Protein AF-A0A1C5Y574-F1 (afdb_monomer_lite)

Radius of gyration: 29.77 Å; chains: 1; bounding box: 71×35×78 Å

Structure (mmCIF, N/CA/C/O backbone):
data_AF-A0A1C5Y574-F1
#
_entry.id   AF-A0A1C5Y574-F1
#
loop_
_atom_site.group_PDB
_atom_site.id
_atom_site.type_symbol
_atom_site.label_atom_id
_atom_site.label_alt_id
_atom_site.label_comp_id
_atom_site.label_asym_id
_atom_site.label_entity_id
_atom_site.label_seq_id
_atom_site.pdbx_PDB_ins_code
_atom_site.Cartn_x
_atom_site.Cartn_y
_atom_site.Cartn_z
_atom_site.occupancy
_atom_site.B_iso_or_equiv
_atom_site.auth_seq_id
_atom_site.auth_comp_id
_atom_site.auth_asym_id
_atom_site.auth_atom_id
_atom_site.pdbx_PDB_model_num
ATOM 1 N N . MET A 1 1 ? -34.969 -5.481 32.199 1.00 50.22 1 MET A N 1
ATOM 2 C CA . MET A 1 1 ? -34.165 -4.364 32.744 1.00 50.22 1 MET A CA 1
ATOM 3 C C . MET A 1 1 ? -33.518 -3.625 31.575 1.00 50.22 1 MET A C 1
ATOM 5 O O . MET A 1 1 ? -32.845 -4.271 30.778 1.00 50.22 1 MET A O 1
ATOM 9 N N . GLN A 1 2 ? -33.792 -2.330 31.380 1.00 58.19 2 GLN A N 1
ATOM 10 C CA . GLN A 1 2 ? -33.187 -1.570 30.275 1.00 58.19 2 GLN A CA 1
ATOM 11 C C . GLN A 1 2 ? -31.673 -1.462 30.504 1.00 58.19 2 GLN A C 1
ATOM 13 O O . GLN A 1 2 ? -31.236 -0.971 31.541 1.00 58.19 2 GLN A O 1
ATOM 18 N N . ARG A 1 3 ? -30.873 -1.936 29.545 1.00 74.88 3 ARG A N 1
ATOM 19 C CA . ARG A 1 3 ? -29.404 -1.919 29.606 1.00 74.88 3 ARG A CA 1
ATOM 20 C C . ARG A 1 3 ? -28.890 -0.508 29.295 1.00 74.88 3 ARG A C 1
ATOM 22 O O . ARG A 1 3 ? -28.418 -0.260 28.193 1.00 74.88 3 ARG A O 1
ATOM 29 N N . LYS A 1 4 ? -29.067 0.437 30.216 1.00 80.50 4 LYS A N 1
ATOM 30 C CA . LYS A 1 4 ? -28.615 1.832 30.073 1.00 80.50 4 LYS A CA 1
ATOM 31 C C . LYS A 1 4 ? -27.291 2.041 30.802 1.00 80.50 4 LYS A C 1
ATOM 33 O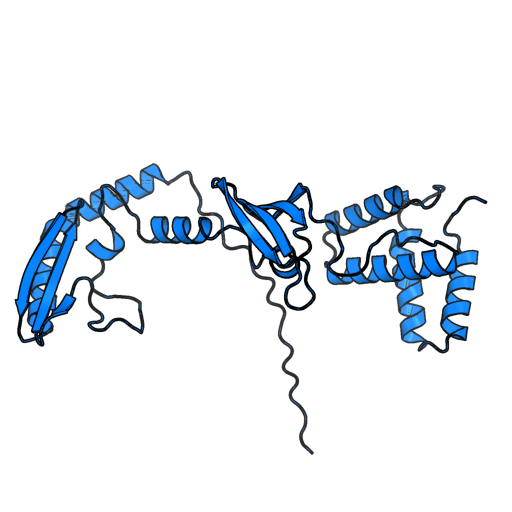 O . LYS A 1 4 ? -27.067 1.437 31.847 1.00 80.50 4 LYS A O 1
ATOM 38 N N . ILE A 1 5 ? -26.442 2.911 30.260 1.00 85.00 5 ILE A N 1
ATOM 39 C CA . ILE A 1 5 ? -25.285 3.426 30.995 1.00 85.00 5 ILE A CA 1
ATOM 40 C C . ILE A 1 5 ? -25.752 4.567 31.898 1.00 85.00 5 ILE A C 1
ATOM 42 O O . ILE A 1 5 ? -26.343 5.534 31.429 1.00 85.00 5 ILE A O 1
ATOM 46 N N . THR A 1 6 ? -25.532 4.433 33.201 1.00 86.81 6 THR A N 1
ATOM 47 C CA . THR A 1 6 ? -25.937 5.424 34.212 1.00 86.81 6 THR A CA 1
ATOM 48 C C . THR A 1 6 ? -24.744 5.830 35.063 1.00 86.81 6 THR A C 1
ATOM 50 O O . THR A 1 6 ? -23.796 5.056 35.209 1.00 86.81 6 THR A O 1
ATOM 53 N N . GLU A 1 7 ? -24.787 7.013 35.678 1.00 87.25 7 GLU A N 1
ATOM 54 C CA . GLU A 1 7 ? -23.731 7.431 36.611 1.00 87.25 7 GLU A CA 1
ATOM 55 C C . GLU A 1 7 ? -23.521 6.417 37.740 1.00 87.25 7 GLU A C 1
ATOM 57 O O . GLU A 1 7 ? -22.380 6.108 38.077 1.00 87.25 7 GLU A O 1
ATOM 62 N N . THR A 1 8 ? -24.606 5.842 38.266 1.00 90.00 8 THR A N 1
ATOM 63 C CA . THR A 1 8 ? -24.558 4.795 39.293 1.00 90.00 8 THR A CA 1
ATOM 64 C C . THR A 1 8 ? -23.766 3.583 38.811 1.00 90.00 8 THR A C 1
ATOM 66 O O . THR A 1 8 ? -22.792 3.201 39.453 1.00 90.00 8 THR A O 1
ATOM 69 N N . SER A 1 9 ? -24.087 3.056 37.625 1.00 90.44 9 SER A N 1
ATOM 70 C CA . SER A 1 9 ? -23.383 1.893 37.065 1.00 90.44 9 SER A CA 1
ATOM 71 C C . SER A 1 9 ? -21.894 2.156 36.791 1.00 90.44 9 SER A C 1
ATOM 73 O O . SER A 1 9 ? -21.077 1.241 36.832 1.00 90.44 9 SER A O 1
ATOM 75 N N . ILE A 1 10 ? -21.510 3.410 36.520 1.00 92.06 10 ILE A N 1
ATOM 76 C CA . ILE A 1 10 ? -20.106 3.794 36.313 1.00 92.06 10 ILE A CA 1
ATOM 77 C C . ILE A 1 10 ? -19.360 3.845 37.647 1.00 92.06 10 ILE A C 1
ATOM 79 O O . ILE A 1 10 ? -18.207 3.422 37.700 1.00 92.06 10 ILE A O 1
ATOM 83 N N . ARG A 1 11 ? -20.000 4.334 38.717 1.00 94.00 11 ARG A N 1
ATOM 84 C CA . ARG A 1 11 ? -19.426 4.322 40.074 1.00 94.00 11 ARG A CA 1
ATOM 85 C C . ARG A 1 11 ? -19.230 2.891 40.576 1.00 94.00 11 ARG A C 1
ATOM 87 O O . ARG A 1 11 ? -18.182 2.585 41.133 1.00 94.00 11 ARG A O 1
ATOM 94 N N . GLU A 1 12 ? -20.191 2.008 40.320 1.00 95.06 12 GLU A N 1
ATOM 95 C CA . GLU A 1 12 ? -20.077 0.578 40.636 1.00 95.06 12 GLU A CA 1
ATOM 96 C C . GLU A 1 12 ? -18.947 -0.084 39.842 1.00 95.06 12 GLU A C 1
ATOM 98 O O . GLU A 1 12 ? -18.110 -0.775 40.417 1.00 95.06 12 GLU A O 1
ATOM 103 N N . PHE A 1 13 ? -18.853 0.201 38.540 1.00 95.38 13 PHE A N 1
ATOM 104 C CA . PHE A 1 13 ? -17.747 -0.279 37.716 1.00 95.38 13 PHE A CA 1
ATOM 105 C C . PHE A 1 13 ? -16.388 0.251 38.193 1.00 95.38 13 PHE A C 1
ATOM 107 O O . PHE A 1 13 ? -15.396 -0.471 38.160 1.00 95.38 13 PHE A O 1
ATOM 114 N N . GLN A 1 14 ? -16.312 1.506 38.645 1.00 96.19 14 GLN A N 1
ATOM 115 C CA . GLN A 1 14 ? -15.086 2.050 39.226 1.00 96.19 14 GLN A CA 1
ATOM 116 C C . GLN A 1 14 ? -14.658 1.249 40.458 1.00 96.19 14 GLN A C 1
ATOM 118 O O . GLN A 1 14 ? -13.495 0.857 40.542 1.00 96.19 14 GLN A O 1
ATOM 123 N N . LYS A 1 15 ? -15.602 0.975 41.364 1.00 96.38 15 LYS A N 1
ATOM 124 C CA . LYS A 1 15 ? -15.360 0.187 42.573 1.00 96.38 15 LYS A CA 1
ATOM 125 C C . LYS A 1 15 ? -14.879 -1.230 42.238 1.00 96.38 15 LYS A C 1
ATOM 127 O O . LYS A 1 15 ? -13.878 -1.663 42.794 1.00 96.38 15 LYS A O 1
ATOM 132 N N . ASP A 1 16 ? -15.496 -1.898 41.261 1.00 96.50 16 ASP A N 1
ATOM 133 C CA . ASP A 1 16 ? -15.052 -3.214 40.763 1.00 96.50 16 ASP A CA 1
ATOM 134 C C . ASP A 1 16 ? -13.594 -3.192 40.265 1.00 96.50 16 ASP A C 1
ATOM 136 O O . ASP A 1 16 ? -12.793 -4.073 40.583 1.00 96.50 16 ASP A O 1
ATOM 140 N N . LEU A 1 17 ? -13.199 -2.154 39.518 1.00 95.38 17 LEU A N 1
ATOM 141 C CA . LEU A 1 17 ? -11.813 -2.016 39.062 1.00 95.38 17 LEU A CA 1
ATOM 142 C C . LEU A 1 17 ? -10.825 -1.799 40.220 1.00 95.38 17 LEU A C 1
ATOM 144 O O . LEU A 1 17 ? -9.685 -2.263 40.139 1.00 95.38 17 LEU A O 1
ATOM 148 N N . GLU A 1 18 ? -11.234 -1.070 41.257 1.00 95.62 18 GLU A N 1
ATOM 149 C CA . GLU A 1 18 ? -10.430 -0.819 42.459 1.00 95.62 18 GLU A CA 1
ATOM 150 C C . GLU A 1 18 ? -10.276 -2.096 43.300 1.00 95.62 18 GLU A C 1
ATOM 152 O O . GLU A 1 18 ? -9.160 -2.430 43.699 1.00 95.62 18 GLU A O 1
ATOM 157 N N . GLU A 1 19 ? -11.354 -2.865 43.480 1.00 96.12 19 GLU A N 1
ATOM 158 C CA . GLU A 1 19 ? -11.367 -4.151 44.195 1.00 96.12 19 GLU A CA 1
ATOM 159 C C . GLU A 1 19 ? -10.505 -5.223 43.508 1.00 96.12 19 GLU A C 1
ATOM 161 O O . GLU A 1 19 ? -9.893 -6.056 44.173 1.00 96.12 19 GLU A O 1
ATOM 166 N N . GLN A 1 20 ? -10.354 -5.155 42.181 1.00 94.44 20 GLN A N 1
ATOM 167 C CA . GLN A 1 20 ? -9.412 -5.991 41.421 1.00 94.44 20 GLN A CA 1
ATOM 168 C C . GLN A 1 20 ? -7.929 -5.623 41.646 1.00 94.44 20 GLN A C 1
ATOM 170 O O . GLN A 1 20 ? -7.046 -6.226 41.029 1.00 94.44 20 GLN A O 1
ATOM 175 N N . GLY A 1 21 ? -7.624 -4.619 42.477 1.00 93.12 21 GLY A N 1
ATOM 176 C CA . GLY A 1 21 ? -6.255 -4.194 42.787 1.00 93.12 21 GLY A CA 1
ATOM 177 C C . GLY A 1 21 ? -5.554 -3.467 41.633 1.00 93.12 21 GLY A C 1
ATOM 178 O O . GLY A 1 21 ? -4.322 -3.449 41.547 1.00 93.12 21 GLY A O 1
ATOM 179 N N . LEU A 1 22 ? -6.313 -2.885 40.698 1.00 93.56 22 LEU A N 1
ATOM 180 C CA . LEU A 1 22 ? -5.744 -2.160 39.564 1.00 93.56 22 LEU A CA 1
ATOM 181 C C . LEU A 1 22 ? -5.170 -0.804 40.001 1.00 93.56 22 LEU A C 1
ATOM 183 O O . LEU A 1 22 ? -5.725 -0.101 40.838 1.00 93.56 22 LEU A O 1
ATOM 187 N N . LYS A 1 23 ? -4.059 -0.386 39.377 1.00 95.06 23 LYS A N 1
ATOM 188 C CA . LYS A 1 23 ? -3.398 0.893 39.702 1.00 95.06 23 LYS A CA 1
ATOM 189 C C . LYS A 1 23 ? -4.375 2.078 39.560 1.00 95.06 23 LYS A C 1
ATOM 191 O O . LYS A 1 23 ? -5.012 2.170 38.507 1.00 95.06 23 LYS A O 1
ATOM 196 N N . PRO A 1 24 ? -4.392 3.064 40.481 1.00 95.19 24 PRO A N 1
ATOM 197 C CA . PRO A 1 24 ? -5.341 4.186 40.441 1.00 95.19 24 PRO A CA 1
ATOM 198 C C . PRO A 1 24 ? -5.383 4.921 39.095 1.00 95.19 24 PRO A C 1
ATOM 200 O O . PRO A 1 24 ? -6.441 5.097 38.499 1.00 95.19 24 PRO A O 1
ATOM 203 N N . ARG A 1 25 ? -4.213 5.232 38.517 1.00 94.38 25 ARG A N 1
ATOM 204 C CA . ARG A 1 25 ? -4.114 5.869 37.189 1.00 94.38 25 ARG A CA 1
ATOM 205 C C . ARG A 1 25 ? -4.815 5.066 36.084 1.00 94.38 25 ARG A C 1
ATOM 207 O O . ARG A 1 25 ? -5.359 5.641 35.139 1.00 94.38 25 ARG A O 1
ATOM 214 N N . TYR A 1 26 ? -4.778 3.739 36.171 1.00 92.69 26 TYR A N 1
ATOM 215 C CA . TYR A 1 26 ? -5.419 2.848 35.209 1.00 92.69 26 TYR A CA 1
ATOM 216 C C . TYR A 1 26 ? -6.943 2.847 35.371 1.00 92.69 26 TYR A C 1
ATOM 218 O O . TYR A 1 26 ? -7.644 2.911 34.359 1.00 92.69 26 TYR A O 1
ATOM 226 N N . VAL A 1 27 ? -7.441 2.861 36.612 1.00 95.06 27 VAL A N 1
ATOM 227 C CA . VAL A 1 27 ? -8.868 3.030 36.930 1.00 95.06 27 VAL A CA 1
ATOM 228 C C . VAL A 1 27 ? -9.371 4.366 36.382 1.00 95.06 27 VAL A C 1
ATOM 230 O O . VAL A 1 27 ? -10.267 4.379 35.538 1.00 95.06 27 VAL A O 1
ATOM 233 N N . THR A 1 28 ? -8.711 5.481 36.723 1.00 94.94 28 THR A N 1
ATOM 234 C CA . THR A 1 28 ? -9.067 6.825 36.231 1.00 94.94 28 THR A CA 1
ATOM 235 C C . THR A 1 28 ? -9.122 6.882 34.704 1.00 94.94 28 THR A C 1
ATOM 237 O O . THR A 1 28 ? -10.016 7.498 34.129 1.00 94.94 28 THR A O 1
ATOM 240 N N . THR A 1 29 ? -8.195 6.199 34.023 1.00 95.00 29 THR A N 1
ATOM 241 C CA . THR A 1 29 ? -8.187 6.116 32.554 1.00 95.00 29 THR A CA 1
ATOM 242 C C . THR A 1 29 ? -9.440 5.421 32.014 1.00 95.00 29 THR A C 1
ATOM 244 O O . THR A 1 29 ? -10.005 5.882 31.027 1.00 95.00 29 THR A O 1
ATOM 247 N N . HIS A 1 30 ? -9.904 4.336 32.643 1.00 93.81 30 HIS A N 1
ATOM 248 C CA . HIS A 1 30 ? -11.123 3.637 32.215 1.00 93.81 30 HIS A CA 1
ATOM 249 C C . HIS A 1 30 ? -12.363 4.503 32.420 1.00 93.81 30 HIS A C 1
ATOM 251 O O . HIS A 1 30 ? -13.175 4.623 31.506 1.00 93.81 30 HIS A O 1
ATOM 257 N N . ILE A 1 31 ? -12.473 5.168 33.568 1.00 95.12 31 ILE A N 1
ATOM 258 C CA . ILE A 1 31 ? -13.610 6.049 33.849 1.00 95.12 31 ILE A CA 1
ATOM 259 C C . ILE A 1 31 ? -13.628 7.244 32.889 1.00 95.12 31 ILE A C 1
ATOM 261 O O . ILE A 1 31 ? -14.665 7.559 32.310 1.00 95.12 31 ILE A O 1
ATOM 265 N N . ASN A 1 32 ? -12.472 7.856 32.617 1.00 93.94 32 ASN A N 1
ATOM 266 C CA . ASN A 1 32 ? -12.373 8.934 31.632 1.00 93.94 32 ASN A CA 1
ATOM 267 C C . ASN A 1 32 ? -12.680 8.468 30.204 1.00 93.94 32 ASN A C 1
ATOM 269 O O . ASN A 1 32 ? -13.334 9.193 29.462 1.00 93.94 32 ASN A O 1
ATOM 273 N N . ASN A 1 33 ? -12.262 7.262 29.816 1.00 94.00 33 ASN A N 1
ATOM 274 C CA . ASN A 1 33 ? -12.602 6.714 28.505 1.00 94.00 33 ASN A CA 1
ATOM 275 C C . ASN A 1 33 ? -14.117 6.509 28.347 1.00 94.00 33 ASN A C 1
ATOM 277 O O . ASN A 1 33 ? -14.639 6.775 27.268 1.00 94.00 33 ASN A O 1
ATOM 281 N N . LEU A 1 34 ? -14.837 6.083 29.396 1.00 93.00 34 LEU A N 1
ATOM 282 C CA . LEU A 1 34 ? -16.297 5.922 29.335 1.00 93.00 34 LEU A CA 1
ATOM 283 C C . LEU A 1 34 ? -17.037 7.245 29.104 1.00 93.00 34 LEU A C 1
ATOM 285 O O . LEU A 1 34 ? -18.089 7.226 28.470 1.00 93.00 34 LEU A O 1
ATOM 289 N N . LYS A 1 35 ? -16.466 8.389 29.512 1.00 90.31 35 LYS A N 1
ATOM 290 C CA . LYS A 1 35 ? -17.065 9.713 29.257 1.00 90.31 35 LYS A CA 1
ATOM 291 C C . LYS A 1 35 ? -17.307 9.976 27.775 1.00 90.31 35 LYS A C 1
ATOM 293 O O . LYS A 1 35 ? -18.304 10.590 27.424 1.00 90.31 35 LYS A O 1
ATOM 298 N N . SER A 1 36 ? -16.444 9.453 26.902 1.00 90.25 36 SER A N 1
ATOM 299 C CA . SER A 1 36 ? -16.624 9.590 25.451 1.00 90.25 36 SER A CA 1
ATOM 300 C C . SER A 1 36 ? -17.897 8.916 24.924 1.00 90.25 36 SER A C 1
ATOM 302 O O . SER A 1 36 ? -18.402 9.334 23.887 1.00 90.25 36 SER A O 1
ATOM 304 N N . LEU A 1 37 ? -18.420 7.901 25.624 1.00 90.00 37 LEU A N 1
ATOM 305 C CA . LEU A 1 37 ? -19.702 7.266 25.315 1.00 90.00 37 LEU A CA 1
ATOM 306 C C . LEU A 1 37 ? -20.863 7.940 26.058 1.00 90.00 37 LEU A C 1
ATOM 308 O O . LEU A 1 37 ? -21.923 8.121 25.477 1.00 90.00 37 LEU A O 1
ATOM 312 N N . THR A 1 38 ? -20.690 8.321 27.325 1.00 87.75 38 THR A N 1
ATOM 313 C CA . THR A 1 38 ? -21.798 8.878 28.126 1.00 87.75 38 THR A CA 1
ATOM 314 C C . THR A 1 38 ? -22.147 10.316 27.779 1.00 87.75 38 THR A C 1
ATOM 316 O O . THR A 1 38 ? -23.290 10.720 27.946 1.00 87.75 38 THR A O 1
ATOM 319 N N . GLN A 1 39 ? -21.174 11.092 27.303 1.00 88.94 39 GLN A N 1
ATOM 320 C CA . GLN A 1 39 ? -21.378 12.465 26.835 1.00 88.94 39 GLN A CA 1
ATOM 321 C C . GLN A 1 39 ? -21.812 12.519 25.366 1.00 88.94 39 GLN A C 1
ATOM 323 O O . GLN A 1 39 ? -22.040 13.600 24.831 1.00 88.94 39 GLN A O 1
ATOM 328 N N . TRP A 1 40 ? -21.889 11.369 24.692 1.00 89.31 40 TRP A N 1
ATOM 329 C CA . TRP A 1 40 ? -22.355 11.299 23.319 1.00 89.31 40 TRP A CA 1
ATOM 330 C C . TRP A 1 40 ? -23.881 11.383 23.279 1.00 89.31 40 TRP A C 1
ATOM 332 O O . TRP A 1 40 ? -24.578 10.550 23.855 1.00 89.31 40 TRP A O 1
ATOM 342 N N . GLU A 1 41 ? -24.398 12.383 22.573 1.00 81.25 41 GLU A N 1
ATOM 343 C CA . GLU A 1 41 ? -25.829 12.693 22.532 1.00 81.25 41 GLU A CA 1
ATOM 344 C C . GLU A 1 41 ? -26.672 11.542 21.967 1.00 81.25 41 GLU A C 1
ATOM 346 O O . GLU A 1 41 ? -27.774 11.292 22.449 1.00 81.25 41 GLU A O 1
ATOM 351 N N . GLY A 1 42 ? -26.114 10.749 21.046 1.00 79.06 42 GLY A N 1
ATOM 352 C CA . GLY A 1 42 ? -26.777 9.558 20.508 1.00 79.06 42 GLY A CA 1
ATOM 353 C C . GLY A 1 42 ? -27.025 8.443 21.534 1.00 79.06 42 GLY A C 1
ATOM 354 O O . GLY A 1 42 ? -27.914 7.620 21.327 1.00 79.06 42 GLY A O 1
ATOM 355 N N . ALA A 1 43 ? -26.300 8.416 22.660 1.00 79.12 43 ALA A N 1
ATOM 356 C CA . ALA A 1 43 ? -26.547 7.461 23.745 1.00 79.12 43 ALA A CA 1
ATOM 357 C C . ALA A 1 43 ? -27.638 7.927 24.720 1.00 79.12 43 ALA A C 1
ATOM 359 O O . ALA A 1 43 ? -28.071 7.138 25.565 1.00 79.12 43 ALA A O 1
ATOM 360 N N . LYS A 1 44 ? -28.081 9.188 24.634 1.00 78.62 44 LYS A N 1
ATOM 361 C CA . LYS A 1 44 ? -29.035 9.760 25.581 1.00 78.62 44 LYS A CA 1
ATOM 362 C C . LYS A 1 44 ? -30.379 9.038 25.473 1.00 78.62 44 LYS A C 1
ATOM 364 O O . LYS A 1 44 ? -30.942 8.893 24.394 1.00 78.62 44 LYS A O 1
ATOM 369 N N . ASP A 1 45 ? -30.847 8.524 26.608 1.00 74.62 45 ASP A N 1
ATOM 370 C CA . ASP A 1 45 ? -32.110 7.794 26.779 1.00 74.62 45 ASP A CA 1
ATOM 371 C C . ASP A 1 45 ? -32.285 6.498 25.967 1.00 74.62 45 ASP A C 1
ATOM 373 O O . ASP A 1 45 ? -33.287 5.794 26.144 1.00 74.62 45 ASP A O 1
ATOM 377 N N . GLN A 1 46 ? -31.284 6.098 25.179 1.00 78.69 46 GLN A N 1
ATOM 378 C CA . GLN A 1 46 ? -31.316 4.870 24.392 1.00 78.69 46 GLN A CA 1
ATOM 379 C C . GLN A 1 46 ? -30.781 3.657 25.173 1.00 78.69 46 GLN A C 1
ATOM 381 O O . GLN A 1 46 ? -29.844 3.772 25.968 1.00 78.69 46 GLN A O 1
ATOM 386 N N . PRO A 1 47 ? -31.346 2.454 24.963 1.00 84.75 47 PRO A N 1
ATOM 387 C CA . PRO A 1 47 ? -30.744 1.231 25.472 1.00 84.75 47 PRO A CA 1
ATOM 388 C C . PRO A 1 47 ? -29.421 0.956 24.748 1.00 84.75 47 PRO A C 1
ATOM 390 O O . PRO A 1 47 ? -29.332 1.062 23.523 1.00 84.75 47 PRO A O 1
ATOM 393 N N . LEU A 1 48 ? -28.398 0.528 25.489 1.00 86.88 48 LEU A N 1
ATOM 394 C CA . LEU A 1 48 ? -27.162 0.056 24.882 1.00 86.88 48 LEU A CA 1
ATOM 395 C C . LEU A 1 48 ? -27.458 -1.174 24.021 1.00 86.88 48 LEU A C 1
ATOM 397 O O . LEU A 1 48 ? -28.004 -2.174 24.489 1.00 86.88 48 LEU A O 1
ATOM 401 N N . THR A 1 49 ? -27.042 -1.104 22.760 1.00 87.44 49 THR A N 1
ATOM 402 C CA . THR A 1 49 ? -27.033 -2.216 21.805 1.00 87.44 49 THR A CA 1
ATOM 403 C C . THR A 1 49 ? -25.709 -2.201 21.051 1.00 87.44 49 THR A C 1
ATOM 405 O O . THR A 1 49 ? -25.086 -1.146 20.917 1.00 87.44 49 THR A O 1
ATOM 408 N N . CYS A 1 50 ? -25.270 -3.340 20.506 1.00 84.62 50 CYS A N 1
ATOM 409 C CA . CYS A 1 50 ? -24.052 -3.338 19.691 1.00 84.62 50 CYS A CA 1
ATOM 410 C C . CYS A 1 50 ? -24.193 -2.461 18.431 1.00 84.62 50 CYS A C 1
ATOM 412 O O . CYS A 1 50 ? -23.204 -1.890 17.987 1.00 84.62 50 CYS A O 1
ATOM 414 N N . LYS A 1 51 ? -25.414 -2.283 17.900 1.00 84.88 51 LYS A N 1
ATOM 415 C CA . LYS A 1 51 ? -25.692 -1.365 16.784 1.00 84.88 51 LYS A CA 1
ATOM 416 C C . LYS A 1 51 ? -25.451 0.097 17.176 1.00 84.88 51 LYS A C 1
ATOM 418 O O . LYS A 1 51 ? -24.750 0.802 16.459 1.00 84.88 51 LYS A O 1
ATOM 423 N N . LEU A 1 52 ? -25.979 0.526 18.324 1.00 87.50 52 LEU A N 1
ATOM 424 C CA . LEU A 1 52 ? -25.778 1.881 18.853 1.00 87.50 52 LEU A CA 1
ATOM 425 C C . LEU A 1 52 ? -24.294 2.158 19.141 1.00 87.50 52 LEU A C 1
ATOM 427 O O . LEU A 1 52 ? -23.750 3.201 18.792 1.00 87.50 52 LEU A O 1
ATOM 431 N N . LEU A 1 53 ? -23.620 1.180 19.742 1.00 90.00 53 LEU A N 1
ATOM 432 C CA . LEU A 1 53 ? -22.195 1.245 20.042 1.00 90.00 53 LEU A CA 1
ATOM 433 C C . LEU A 1 53 ? -21.324 1.310 18.776 1.00 90.00 53 LEU A C 1
ATOM 435 O O . LEU A 1 53 ? -20.294 1.984 18.774 1.00 90.00 53 LEU A O 1
ATOM 439 N N . GLU A 1 54 ? -21.731 0.652 17.689 1.00 87.31 54 GLU A N 1
ATOM 440 C CA . GLU A 1 54 ? -21.051 0.756 16.395 1.00 87.31 54 GLU A CA 1
ATOM 441 C C . GLU A 1 54 ? -21.264 2.130 15.741 1.00 87.31 54 GLU A C 1
ATOM 443 O O . GLU A 1 54 ? -20.310 2.681 15.198 1.00 87.31 54 GLU A O 1
ATOM 448 N N . GLN A 1 55 ? -22.455 2.731 15.859 1.00 87.94 55 GLN A N 1
ATOM 449 C CA . GLN A 1 55 ? -22.700 4.111 15.407 1.00 87.94 55 GLN A CA 1
ATOM 450 C C . GLN A 1 55 ? -21.793 5.107 16.135 1.00 87.94 55 GLN A C 1
ATOM 452 O O . GLN A 1 55 ? -21.100 5.894 15.494 1.00 87.94 55 GLN A O 1
ATOM 457 N N . TRP A 1 56 ? -21.709 4.998 17.463 1.00 92.69 56 TRP A N 1
ATOM 458 C CA . TRP A 1 56 ? -20.773 5.789 18.259 1.00 92.69 56 TRP A CA 1
ATOM 459 C C . TRP A 1 56 ? -19.321 5.607 17.791 1.00 92.69 56 TRP A C 1
ATOM 461 O O . TRP A 1 56 ? -18.591 6.582 17.618 1.00 92.69 56 TRP A O 1
ATOM 471 N N . ARG A 1 57 ? -18.890 4.365 17.522 1.00 90.38 57 ARG A N 1
ATOM 472 C CA . ARG A 1 57 ? -17.542 4.077 17.003 1.00 90.38 57 ARG A CA 1
ATOM 473 C C . ARG A 1 57 ? -17.283 4.769 15.662 1.00 90.38 57 ARG A C 1
ATOM 475 O O . ARG A 1 57 ? -16.195 5.311 15.483 1.00 90.38 57 ARG A O 1
ATOM 482 N N . MET A 1 58 ? -18.248 4.732 14.742 1.00 83.69 58 MET A N 1
ATOM 483 C CA . MET A 1 58 ? -18.147 5.379 13.430 1.00 83.69 58 MET A CA 1
ATOM 484 C C . MET A 1 58 ? -18.032 6.901 13.557 1.00 83.69 58 MET A C 1
ATOM 486 O O . MET A 1 58 ? -17.197 7.504 12.890 1.00 83.69 58 MET A O 1
ATOM 490 N N . GLU A 1 59 ? -18.779 7.519 14.470 1.00 89.75 59 GLU A N 1
ATOM 491 C CA . GLU A 1 59 ? -18.701 8.966 14.689 1.00 89.75 59 GLU A CA 1
ATOM 492 C C . GLU A 1 59 ? -17.341 9.399 15.268 1.00 89.75 59 GLU A C 1
ATOM 494 O O . GLU A 1 59 ? -16.800 10.446 14.911 1.00 89.75 59 GLU A O 1
ATOM 499 N N . LEU A 1 60 ? -16.716 8.571 16.114 1.00 89.62 60 LEU A N 1
ATOM 500 C CA . LEU A 1 60 ? -15.341 8.824 16.562 1.00 89.62 60 LEU A CA 1
ATOM 501 C C . LEU A 1 60 ? -14.331 8.787 15.398 1.00 89.62 60 LEU A C 1
ATOM 503 O O . LEU A 1 60 ? -13.345 9.527 15.426 1.00 89.62 60 LEU A O 1
ATOM 507 N N . GLU A 1 61 ? -14.551 7.928 14.394 1.00 84.31 61 GLU A N 1
ATOM 508 C CA . GLU A 1 61 ? -13.730 7.874 13.174 1.00 84.31 61 GLU A CA 1
ATOM 509 C C . GLU A 1 61 ? -13.940 9.126 12.309 1.00 84.31 61 GLU A C 1
ATOM 511 O O . GLU A 1 61 ? -12.963 9.694 11.819 1.00 84.31 61 GLU A O 1
ATOM 516 N N . GLU A 1 62 ? -15.182 9.599 12.183 1.00 85.31 62 GLU A N 1
ATOM 517 C CA . GLU A 1 62 ? -15.541 10.822 11.451 1.00 85.31 62 GLU A CA 1
ATOM 518 C C . GLU A 1 62 ? -14.947 12.085 12.091 1.00 85.31 62 GLU A C 1
ATOM 520 O O . GLU A 1 62 ? -14.409 12.949 11.398 1.00 85.31 62 GLU A O 1
ATOM 525 N N . ARG A 1 63 ? -14.904 12.135 13.429 1.00 88.50 63 ARG A N 1
ATOM 526 C CA . ARG A 1 63 ? -14.192 13.165 14.210 1.00 88.50 63 ARG A CA 1
ATOM 527 C C . ARG A 1 63 ? -12.659 13.058 14.120 1.00 88.50 63 ARG A C 1
ATOM 529 O O . ARG A 1 63 ? -11.950 13.786 14.812 1.00 88.50 63 ARG A O 1
ATOM 536 N N . GLN A 1 64 ? -12.134 12.150 13.295 1.00 87.19 64 GLN A N 1
ATOM 537 C CA . GLN A 1 64 ? -10.707 11.944 13.024 1.00 87.19 64 GLN A CA 1
ATOM 538 C C . GLN A 1 64 ? -9.866 11.573 14.256 1.00 87.19 64 GLN A C 1
ATOM 540 O O . GLN A 1 64 ? -8.658 11.833 14.305 1.00 87.19 64 GLN A O 1
ATOM 545 N N . LEU A 1 65 ? -10.461 10.917 15.260 1.00 86.06 65 LEU A N 1
ATOM 546 C CA . LEU A 1 65 ? -9.682 10.403 16.385 1.00 86.06 65 LEU A CA 1
ATOM 547 C C . LEU A 1 65 ? -8.700 9.324 15.914 1.00 86.06 65 LEU A C 1
ATOM 549 O O . LEU A 1 65 ? -8.961 8.532 15.007 1.00 86.06 65 LEU A O 1
ATOM 553 N N . SER A 1 66 ? -7.550 9.242 16.589 1.00 84.62 66 SER A N 1
ATOM 554 C CA . SER A 1 66 ? -6.556 8.224 16.249 1.00 84.62 66 SER A CA 1
ATOM 555 C C . SER A 1 66 ? -7.115 6.808 16.456 1.00 84.62 66 SER A C 1
ATOM 557 O O . SER A 1 66 ? -7.788 6.532 17.455 1.00 84.62 66 SER A O 1
ATOM 559 N N . LYS A 1 67 ? -6.749 5.868 15.571 1.00 77.94 67 LYS A N 1
ATOM 560 C CA . LYS A 1 67 ? -7.110 4.438 15.694 1.00 77.94 67 LYS A CA 1
ATOM 561 C C . LYS A 1 67 ? -6.767 3.862 17.076 1.00 77.94 67 LYS A C 1
ATOM 563 O O . LYS A 1 67 ? -7.495 3.024 17.602 1.00 77.94 67 LYS A O 1
ATOM 568 N N . THR A 1 68 ? -5.668 4.319 17.679 1.00 80.50 68 THR A N 1
ATOM 569 C CA . THR A 1 68 ? -5.248 3.911 19.027 1.00 80.50 68 THR A CA 1
ATOM 570 C C . THR A 1 68 ? -6.221 4.406 20.094 1.00 80.50 68 THR A C 1
ATOM 572 O O . THR A 1 68 ? -6.581 3.640 20.986 1.00 80.50 68 THR A O 1
ATOM 575 N N . THR A 1 69 ? -6.674 5.657 19.991 1.00 89.00 69 THR A N 1
ATOM 576 C CA . THR A 1 69 ? -7.638 6.265 20.917 1.00 89.00 69 THR A CA 1
ATOM 577 C C . THR A 1 69 ? -8.979 5.538 20.861 1.00 89.00 69 THR A C 1
ATOM 579 O O . THR A 1 69 ? -9.449 5.053 21.888 1.00 89.00 69 THR A O 1
ATOM 582 N N . ILE A 1 70 ? -9.531 5.348 19.658 1.00 87.94 70 ILE A N 1
ATOM 583 C CA . ILE A 1 70 ? -10.784 4.603 19.443 1.00 87.94 70 ILE A CA 1
ATOM 584 C C . ILE A 1 70 ? -10.643 3.164 19.963 1.00 87.94 70 ILE A C 1
ATOM 586 O O . ILE A 1 70 ? -11.521 2.632 20.645 1.00 87.94 70 ILE A O 1
ATOM 590 N N . GLY A 1 71 ? -9.487 2.540 19.722 1.00 86.50 71 GLY A N 1
ATOM 591 C CA . GLY A 1 71 ? -9.153 1.223 20.258 1.00 86.50 71 GLY A CA 1
ATOM 592 C C . GLY A 1 71 ? -9.114 1.167 21.789 1.00 86.50 71 GLY A C 1
ATOM 593 O O . GLY A 1 71 ? -9.449 0.137 22.368 1.00 86.50 71 GLY A O 1
ATOM 594 N N . ASN A 1 72 ? -8.718 2.243 22.469 1.00 89.88 72 ASN A N 1
ATOM 595 C CA . ASN A 1 72 ? -8.745 2.310 23.930 1.00 89.88 72 ASN A CA 1
ATOM 596 C C . ASN A 1 72 ? -10.174 2.479 24.454 1.00 89.88 72 ASN A C 1
ATOM 598 O O . ASN A 1 72 ? -10.554 1.764 25.379 1.00 89.88 72 ASN A O 1
ATOM 602 N N . TYR A 1 73 ? -10.980 3.339 23.827 1.00 93.31 73 TYR A N 1
ATOM 603 C CA . TYR A 1 73 ? -12.375 3.557 24.217 1.00 93.31 73 TYR A CA 1
ATOM 604 C C . TYR A 1 73 ? -13.208 2.281 24.065 1.00 93.31 73 TYR A C 1
ATOM 606 O O . TYR A 1 73 ? -13.793 1.803 25.033 1.00 93.31 73 TYR A O 1
ATOM 614 N N . THR A 1 74 ? -13.164 1.645 22.894 1.00 91.12 74 THR A N 1
ATOM 615 C CA . THR A 1 74 ? -13.863 0.373 22.623 1.00 91.12 74 THR A CA 1
ATOM 616 C C . THR A 1 74 ? -13.428 -0.755 23.569 1.00 91.12 74 THR A C 1
ATOM 618 O O . THR A 1 74 ? -14.255 -1.545 24.028 1.00 91.12 74 THR A O 1
ATOM 621 N N . LYS A 1 75 ? -12.138 -0.825 23.944 1.00 89.31 75 LYS A N 1
ATOM 622 C CA . LYS A 1 75 ? -11.650 -1.778 24.960 1.00 89.31 75 LYS A CA 1
ATOM 623 C C . LYS A 1 75 ? -12.238 -1.510 26.338 1.00 89.31 75 LYS A C 1
ATOM 625 O O . LYS A 1 75 ? -12.541 -2.490 27.022 1.00 89.31 75 LYS A O 1
ATOM 630 N N . THR A 1 76 ? -12.330 -0.246 26.745 1.00 93.38 76 THR A N 1
ATOM 631 C CA . THR A 1 76 ? -12.943 0.153 28.013 1.00 93.38 76 THR A CA 1
ATOM 632 C C . THR A 1 76 ? -14.430 -0.187 28.007 1.00 93.38 76 THR A C 1
ATOM 634 O O . THR A 1 76 ? -14.877 -0.856 28.935 1.00 93.38 76 THR A O 1
ATOM 637 N N . VAL A 1 77 ? -15.166 0.164 26.946 1.00 92.19 77 VAL A N 1
ATOM 638 C CA . VAL A 1 77 ? -16.602 -0.137 26.836 1.00 92.19 77 VAL A CA 1
ATOM 639 C C . VAL A 1 77 ? -16.852 -1.638 26.911 1.00 92.19 77 VAL A C 1
ATOM 641 O O . VAL A 1 77 ? -17.651 -2.068 27.724 1.00 92.19 77 VAL A O 1
ATOM 644 N N . ASN A 1 78 ? -16.107 -2.469 26.181 1.00 90.69 78 ASN A N 1
ATOM 645 C CA . ASN A 1 78 ? -16.222 -3.926 26.317 1.00 90.69 78 ASN A CA 1
ATOM 646 C C . ASN A 1 78 ? -16.010 -4.444 27.742 1.00 90.69 78 ASN A C 1
ATOM 648 O O . ASN A 1 78 ? -16.640 -5.419 28.138 1.00 90.69 78 ASN A O 1
ATOM 652 N N . ARG A 1 79 ? -15.063 -3.855 28.487 1.00 91.81 79 ARG A N 1
ATOM 653 C CA . ARG A 1 79 ? -14.829 -4.258 29.876 1.00 91.81 79 ARG A CA 1
ATOM 654 C C . ARG A 1 79 ? -16.035 -3.883 30.739 1.00 91.81 79 ARG A C 1
ATOM 656 O O . ARG A 1 79 ? -16.479 -4.724 31.506 1.00 91.81 79 ARG A O 1
ATOM 663 N N . TYR A 1 80 ? -16.569 -2.679 30.556 1.00 92.50 80 TYR A N 1
ATOM 664 C CA . TYR A 1 80 ? -17.791 -2.232 31.220 1.00 92.50 80 TYR A CA 1
ATOM 665 C C . TYR A 1 80 ? -19.001 -3.114 30.859 1.00 92.50 80 TYR A C 1
ATOM 667 O O . TYR A 1 80 ? -19.703 -3.571 31.748 1.00 92.50 80 TYR A O 1
ATOM 675 N N . LEU A 1 81 ? -19.205 -3.460 29.583 1.00 90.25 81 LEU A N 1
ATOM 676 C CA . LEU A 1 81 ? -20.278 -4.373 29.165 1.00 90.25 81 LEU A CA 1
ATOM 677 C C . LEU A 1 81 ? -20.147 -5.750 29.829 1.00 90.25 81 LEU A C 1
ATOM 679 O O . LEU A 1 81 ? -21.137 -6.299 30.301 1.00 90.25 81 LEU A O 1
ATOM 683 N N . LYS A 1 82 ? -18.921 -6.284 29.917 1.00 90.06 82 LYS A N 1
ATOM 684 C CA . LYS A 1 82 ? -18.660 -7.544 30.622 1.00 90.06 82 LYS A CA 1
ATOM 685 C C . LYS A 1 82 ? -19.017 -7.445 32.110 1.00 90.06 82 LYS A C 1
ATOM 687 O O . LYS A 1 82 ? -19.622 -8.370 32.635 1.00 90.06 82 LYS A O 1
ATOM 692 N N . PHE A 1 83 ? -18.666 -6.336 32.765 1.00 91.88 83 PHE A N 1
ATOM 693 C CA . PHE A 1 83 ? -19.071 -6.052 34.148 1.00 91.88 83 PHE A CA 1
ATOM 694 C C . PHE A 1 83 ? -20.603 -6.022 34.292 1.00 91.88 83 PHE A C 1
ATOM 696 O O . PHE A 1 83 ? -21.147 -6.621 35.209 1.00 91.88 83 PHE A O 1
ATOM 703 N N . MET A 1 84 ? -21.307 -5.446 33.314 1.00 89.81 84 MET A N 1
ATOM 704 C CA . MET A 1 84 ? -22.775 -5.431 33.248 1.00 89.81 84 MET A CA 1
ATOM 705 C C . MET A 1 84 ? -23.406 -6.793 32.877 1.00 89.81 84 MET A C 1
ATOM 707 O O . MET A 1 84 ? -24.599 -6.843 32.572 1.00 89.81 84 MET A O 1
ATOM 711 N N . GLY A 1 85 ? -22.631 -7.883 32.840 1.00 87.75 85 GLY A N 1
ATOM 712 C CA . GLY A 1 85 ? -23.123 -9.235 32.553 1.00 87.75 85 GLY A CA 1
ATOM 713 C C . GLY A 1 85 ? -23.396 -9.521 31.074 1.00 87.75 85 GLY A C 1
ATOM 714 O O . GLY A 1 85 ? -24.275 -10.315 30.756 1.00 87.75 85 GLY A O 1
ATOM 715 N N . TRP A 1 86 ? -22.704 -8.850 30.148 1.00 86.69 86 TRP A N 1
ATOM 716 C CA . TRP A 1 86 ? -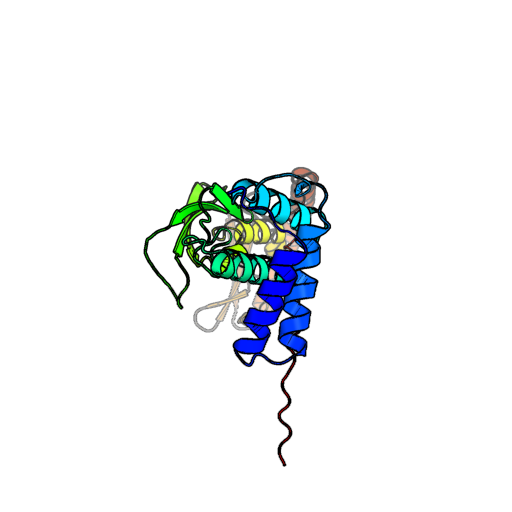22.833 -9.148 28.719 1.00 86.69 86 TRP A CA 1
ATOM 717 C C . TRP A 1 86 ? -21.887 -10.283 28.314 1.00 86.69 86 TRP A C 1
ATOM 719 O O . TRP A 1 86 ? -20.665 -10.128 28.384 1.00 86.69 86 TRP A O 1
ATOM 729 N N . ASP A 1 87 ? -22.460 -11.386 27.826 1.00 70.62 87 ASP A N 1
ATOM 730 C CA . ASP A 1 87 ? -21.707 -12.568 27.380 1.00 70.62 87 ASP A CA 1
ATOM 731 C C . ASP A 1 87 ? -20.943 -12.331 26.066 1.00 70.62 87 ASP A C 1
ATOM 733 O O . ASP A 1 87 ? -19.844 -12.855 25.865 1.00 70.62 87 ASP A O 1
ATOM 737 N N . GLU A 1 88 ? -21.480 -11.486 25.178 1.00 70.69 88 GLU A N 1
ATOM 738 C CA . GLU A 1 88 ? -20.855 -11.146 23.899 1.00 70.69 88 GLU A CA 1
ATOM 739 C C . GLU A 1 88 ? -20.200 -9.758 23.897 1.00 70.69 88 GLU A C 1
ATOM 741 O O . GLU A 1 88 ? -20.764 -8.750 24.330 1.00 70.69 88 GLU A O 1
ATOM 746 N N . LEU A 1 89 ? -18.991 -9.688 23.330 1.00 70.62 89 LEU A N 1
ATOM 747 C CA . LEU A 1 89 ? -18.282 -8.429 23.107 1.00 70.62 89 LEU A CA 1
ATOM 748 C C . LEU A 1 89 ? -18.868 -7.686 21.902 1.00 70.62 89 LEU A C 1
ATOM 750 O O . LEU A 1 89 ? -18.709 -8.146 20.769 1.00 70.62 89 LEU A O 1
ATOM 754 N N . CYS A 1 90 ? -19.402 -6.480 22.114 1.00 77.69 90 CYS A N 1
ATOM 755 C CA . CYS A 1 90 ? -19.825 -5.620 21.003 1.00 77.69 90 CYS A CA 1
ATOM 756 C C . CYS A 1 90 ? -18.653 -5.167 20.120 1.00 77.69 90 CYS A C 1
ATOM 758 O O . CYS A 1 90 ? -18.799 -5.084 18.905 1.00 77.69 90 CYS A O 1
ATOM 760 N N . PHE A 1 91 ? -17.467 -4.934 20.694 1.00 79.62 91 PHE A N 1
ATOM 761 C CA . PHE A 1 91 ? -16.274 -4.563 19.926 1.00 79.62 91 PHE A CA 1
ATOM 762 C C . PHE A 1 91 ? -15.240 -5.689 19.932 1.00 79.62 91 PHE A C 1
ATOM 764 O O . PHE A 1 91 ? -14.307 -5.683 20.734 1.00 79.62 91 PHE A O 1
ATOM 771 N N . LYS A 1 92 ? -15.366 -6.692 19.064 1.00 68.19 92 LYS A N 1
ATOM 772 C CA . LYS A 1 92 ? -14.430 -7.835 19.039 1.00 68.19 92 LYS A CA 1
ATOM 773 C C . LYS A 1 92 ? -12.958 -7.366 19.070 1.00 68.19 92 LYS A C 1
ATOM 775 O O . LYS A 1 92 ? -12.520 -6.574 18.238 1.00 68.19 92 LYS A O 1
ATOM 780 N N . ARG A 1 93 ? -12.185 -7.823 20.069 1.00 54.72 93 ARG A N 1
ATOM 781 C CA . ARG A 1 93 ? -10.775 -7.425 20.250 1.00 54.72 93 ARG A CA 1
ATOM 782 C C . ARG A 1 93 ? -9.875 -8.129 19.228 1.00 54.72 93 ARG A C 1
ATOM 784 O O . ARG A 1 93 ? -10.014 -9.320 18.966 1.00 54.72 93 ARG A O 1
ATOM 791 N N . GLY A 1 94 ? -8.870 -7.409 18.731 1.00 48.44 94 GLY A N 1
ATOM 792 C CA . GLY A 1 94 ? -7.802 -7.975 17.904 1.00 48.44 94 GLY A CA 1
ATOM 793 C C . GLY A 1 94 ? -8.220 -8.327 16.473 1.00 48.44 94 GLY A C 1
ATOM 794 O O . GLY A 1 94 ? -9.278 -7.944 15.989 1.00 48.44 94 GLY A O 1
ATOM 795 N N . ARG A 1 95 ? -7.348 -9.076 15.788 1.00 48.09 95 ARG A N 1
ATOM 796 C CA . ARG A 1 95 ? -7.362 -9.439 14.350 1.00 48.09 95 ARG A CA 1
ATOM 797 C C . ARG A 1 95 ? -8.567 -10.305 13.917 1.00 48.09 95 ARG A C 1
ATOM 799 O O . ARG A 1 95 ? -8.501 -10.959 12.880 1.00 48.09 95 ARG A O 1
ATOM 806 N N . SER A 1 96 ? -9.610 -10.370 14.744 1.00 51.88 96 SER A N 1
ATOM 807 C CA . SER A 1 96 ? -10.856 -11.126 14.583 1.00 51.88 96 SER A CA 1
ATOM 808 C C . SER A 1 96 ? -12.018 -10.272 14.063 1.00 51.88 96 SER A C 1
ATOM 810 O O . SER A 1 96 ? -13.132 -10.779 13.953 1.00 51.88 96 SER A O 1
ATOM 812 N N . TYR A 1 97 ? -11.783 -8.989 13.788 1.00 66.88 97 TYR A N 1
ATOM 813 C CA . TYR A 1 97 ? -12.762 -8.158 13.104 1.00 66.88 97 TYR A CA 1
ATOM 814 C C . TYR A 1 97 ? -13.009 -8.724 11.703 1.00 66.88 97 TYR A C 1
ATOM 816 O O . TYR A 1 97 ? -12.050 -9.062 11.000 1.00 66.88 97 TYR A O 1
ATOM 824 N N . ASP A 1 98 ? -14.281 -8.887 11.349 1.00 79.81 98 ASP A N 1
ATOM 825 C CA . ASP A 1 98 ? -14.650 -9.354 10.023 1.00 79.81 98 ASP A CA 1
ATOM 826 C C . ASP A 1 98 ? -14.337 -8.252 9.012 1.00 79.81 98 ASP A C 1
ATOM 828 O O . ASP A 1 98 ? -14.790 -7.114 9.147 1.00 79.81 98 ASP A O 1
ATOM 832 N N . LEU A 1 99 ? -13.477 -8.572 8.049 1.00 83.56 99 LEU A N 1
ATOM 833 C CA . LEU A 1 99 ? -13.088 -7.647 6.998 1.00 83.56 99 LEU A CA 1
ATOM 834 C C . LEU A 1 99 ? -13.933 -7.823 5.738 1.00 83.56 99 LEU A C 1
ATOM 836 O O . LEU A 1 99 ? -13.758 -7.025 4.825 1.00 83.56 99 LEU A O 1
ATOM 840 N N . THR A 1 100 ? -14.827 -8.812 5.679 1.00 89.56 100 THR A N 1
ATOM 841 C CA . THR A 1 100 ? -15.682 -9.092 4.519 1.00 89.56 100 THR A CA 1
ATOM 842 C C . THR A 1 100 ? -16.390 -7.829 4.022 1.00 89.56 100 THR A C 1
ATOM 844 O O . THR A 1 100 ? -16.946 -7.060 4.803 1.00 89.56 100 THR A O 1
ATOM 847 N N . GLY A 1 101 ? -16.312 -7.579 2.713 1.00 85.06 101 GLY A N 1
ATOM 848 C CA . GLY A 1 101 ? -16.894 -6.410 2.050 1.00 85.06 101 GLY A CA 1
ATOM 849 C C . GLY A 1 101 ? -16.092 -5.111 2.189 1.00 85.06 101 GLY A C 1
ATOM 850 O O . GLY A 1 101 ? -16.392 -4.140 1.497 1.00 85.06 101 GLY A O 1
ATOM 851 N N . LYS A 1 102 ? -15.053 -5.057 3.033 1.00 83.12 102 LYS A N 1
ATOM 852 C CA . LYS A 1 102 ? -14.245 -3.839 3.200 1.00 83.12 102 LYS A CA 1
ATOM 853 C C . LYS A 1 102 ? -13.235 -3.655 2.080 1.00 83.12 102 LYS A C 1
ATOM 855 O O . LYS A 1 102 ? -12.659 -4.618 1.572 1.00 83.12 102 LYS A O 1
ATOM 860 N N . THR A 1 103 ? -12.968 -2.395 1.756 1.00 87.12 103 THR A N 1
ATOM 861 C CA . THR A 1 103 ? -12.020 -1.991 0.719 1.00 87.12 103 THR A CA 1
ATOM 862 C C . THR A 1 103 ? -10.757 -1.371 1.322 1.00 87.12 103 THR A C 1
ATOM 864 O O . THR A 1 103 ? -10.797 -0.573 2.257 1.00 87.12 103 THR A O 1
ATOM 867 N N . PHE A 1 104 ? -9.602 -1.758 0.783 1.00 83.88 104 PHE A N 1
ATOM 868 C CA . PHE A 1 104 ? -8.270 -1.293 1.160 1.00 83.88 104 PHE A CA 1
ATOM 869 C C . PHE A 1 104 ? -7.502 -0.930 -0.113 1.00 83.88 104 PHE A C 1
ATOM 871 O O . PHE A 1 104 ? -6.870 -1.777 -0.747 1.00 83.88 104 PHE A O 1
ATOM 878 N N . GLY A 1 105 ? -7.579 0.336 -0.525 1.00 87.06 105 GLY A N 1
ATOM 879 C CA . GLY A 1 105 ? -7.091 0.752 -1.841 1.00 87.06 105 GLY A CA 1
ATOM 880 C C . GLY A 1 105 ? -7.854 0.035 -2.956 1.00 87.06 105 GLY A C 1
ATOM 881 O O . GLY A 1 105 ? -9.062 0.187 -3.071 1.00 87.06 105 GLY A O 1
ATOM 882 N N . TYR A 1 106 ? -7.158 -0.758 -3.770 1.00 91.81 106 TYR A N 1
ATOM 883 C CA . TYR A 1 106 ? -7.747 -1.545 -4.860 1.00 91.81 106 TYR A CA 1
ATOM 884 C C . TYR A 1 106 ? -8.244 -2.923 -4.419 1.00 91.81 106 TYR A C 1
ATOM 886 O O . TYR A 1 106 ? -8.761 -3.660 -5.254 1.00 91.81 106 TYR A O 1
ATOM 894 N N . LEU A 1 107 ? -8.053 -3.307 -3.156 1.00 95.00 107 LEU A N 1
ATOM 895 C CA . LEU A 1 107 ? -8.421 -4.628 -2.652 1.00 95.00 107 LEU A CA 1
ATOM 896 C C . LEU A 1 107 ? -9.767 -4.581 -1.943 1.00 95.00 107 LEU A C 1
ATOM 898 O O . LEU A 1 107 ? -9.900 -3.894 -0.939 1.00 95.00 107 LEU A O 1
ATOM 902 N N . THR A 1 108 ? -10.725 -5.366 -2.416 1.00 95.38 108 THR A N 1
ATOM 903 C CA . THR A 1 108 ? -11.987 -5.638 -1.721 1.00 95.38 108 THR A CA 1
ATOM 904 C C . THR A 1 108 ? -11.893 -7.002 -1.059 1.00 95.38 108 THR A C 1
ATOM 906 O O . THR A 1 108 ? -11.553 -7.984 -1.715 1.00 95.38 108 THR A O 1
ATOM 909 N N . VAL A 1 109 ? -12.155 -7.089 0.238 1.00 95.88 109 VAL A N 1
ATOM 910 C CA . VAL A 1 109 ? -12.084 -8.355 0.969 1.00 95.88 109 VAL A CA 1
ATOM 911 C C . VAL A 1 109 ? -13.329 -9.194 0.687 1.00 95.88 109 VAL A C 1
ATOM 913 O O . VAL A 1 109 ? -14.448 -8.726 0.874 1.00 95.88 109 VAL A O 1
ATOM 916 N N . LEU A 1 110 ? -13.125 -10.443 0.268 1.00 96.25 110 LEU A N 1
ATOM 917 C CA . LEU A 1 110 ? -14.192 -11.386 -0.065 1.00 96.25 110 LEU A CA 1
ATOM 918 C C . LEU A 1 110 ? -14.602 -12.238 1.135 1.00 96.25 110 LEU A C 1
ATOM 920 O O . LEU A 1 110 ? -15.774 -12.288 1.470 1.00 96.25 110 LEU A O 1
ATOM 924 N N . HIS A 1 111 ? -13.651 -12.932 1.761 1.00 94.50 111 HIS A N 1
ATOM 925 C CA . HIS A 1 111 ? -13.910 -13.791 2.917 1.00 94.50 111 HIS A CA 1
ATOM 926 C C . HIS A 1 111 ? -12.605 -14.159 3.632 1.00 94.50 111 HIS A C 1
ATOM 928 O O . HIS A 1 111 ? -11.495 -13.958 3.126 1.00 94.50 111 HIS A O 1
ATOM 934 N N . LYS A 1 112 ? -12.738 -14.716 4.834 1.00 93.38 112 LYS A N 1
ATOM 935 C CA . LYS A 1 112 ? -11.627 -15.250 5.622 1.00 93.38 112 LYS A CA 1
ATOM 936 C C . LYS A 1 112 ? -11.269 -16.657 5.143 1.00 93.38 112 LYS A C 1
ATOM 938 O O . LYS A 1 112 ? -12.156 -17.492 5.030 1.00 93.38 112 LYS A O 1
ATOM 943 N N . THR A 1 113 ? -9.985 -16.954 4.949 1.00 93.62 113 THR A N 1
ATOM 944 C CA . THR A 1 113 ? -9.549 -18.262 4.411 1.00 93.62 113 THR A CA 1
ATOM 945 C C . THR A 1 113 ? -9.471 -19.377 5.460 1.00 93.62 113 THR A C 1
ATOM 947 O O . THR A 1 113 ? -9.237 -20.529 5.126 1.00 93.62 113 THR A O 1
ATOM 950 N N . GLY A 1 114 ? -9.608 -19.047 6.747 1.00 88.75 114 GLY A N 1
ATOM 951 C CA . GLY A 1 114 ? -9.379 -19.977 7.864 1.00 88.75 114 GLY A CA 1
ATOM 952 C C . GLY A 1 114 ? -7.907 -20.084 8.282 1.00 88.75 114 GLY A C 1
ATOM 953 O O . GLY A 1 114 ? -7.616 -20.353 9.448 1.00 88.75 114 GLY A O 1
ATOM 954 N N . GLU A 1 115 ? -6.980 -19.752 7.386 1.00 91.69 115 GLU A N 1
ATOM 955 C CA . GLU A 1 115 ? -5.546 -19.784 7.654 1.00 91.69 115 GLU A CA 1
ATOM 956 C C . GLU A 1 115 ? -5.068 -18.613 8.523 1.00 91.69 115 GLU A C 1
ATOM 958 O O . GLU A 1 115 ? -5.659 -17.522 8.577 1.00 91.69 115 GLU A O 1
ATOM 963 N N . LYS A 1 116 ? -3.935 -18.830 9.202 1.00 88.81 116 LYS A N 1
ATOM 964 C CA . LYS A 1 116 ? -3.273 -17.810 10.015 1.00 88.81 116 LYS A CA 1
ATOM 965 C C . LYS A 1 116 ? -1.780 -17.739 9.723 1.00 88.81 116 LYS A C 1
ATOM 967 O O . LYS A 1 116 ? -1.091 -18.749 9.736 1.00 88.81 116 LYS A O 1
ATOM 972 N N . LYS A 1 117 ? -1.254 -16.517 9.608 1.00 84.75 117 LYS A N 1
ATOM 973 C CA . LYS A 1 117 ? 0.189 -16.237 9.525 1.00 84.75 117 LYS A CA 1
ATOM 974 C C . LYS A 1 117 ? 0.612 -15.263 10.614 1.00 84.75 117 LYS A C 1
ATOM 976 O O . LYS A 1 117 ? 0.036 -14.182 10.746 1.00 84.75 117 LYS A O 1
ATOM 981 N N . ASN A 1 118 ? 1.606 -15.630 11.425 1.00 84.44 118 ASN A N 1
ATOM 982 C CA . ASN A 1 118 ? 2.077 -14.830 12.568 1.00 84.44 118 ASN A CA 1
ATOM 983 C C . ASN A 1 118 ? 0.928 -14.373 13.490 1.00 84.44 118 ASN A C 1
ATOM 985 O O . ASN A 1 118 ? 0.860 -13.212 13.903 1.00 84.44 118 ASN A O 1
ATOM 989 N N . ARG A 1 119 ? -0.014 -15.284 13.781 1.00 82.12 119 ARG A N 1
ATOM 990 C CA . ARG A 1 119 ? -1.257 -15.042 14.548 1.00 82.12 119 ARG A CA 1
ATOM 991 C C . ARG A 1 119 ? -2.264 -14.081 13.879 1.00 82.12 119 ARG A C 1
ATOM 993 O O . ARG A 1 119 ? -3.191 -13.621 14.540 1.00 82.12 119 ARG A O 1
ATOM 1000 N N . ASN A 1 120 ? -2.104 -13.743 12.596 1.00 82.06 120 ASN A N 1
ATOM 1001 C CA . ASN A 1 120 ? -3.063 -12.945 11.819 1.00 82.06 120 ASN A CA 1
ATOM 1002 C C . ASN A 1 120 ? -3.919 -13.833 10.931 1.00 82.06 120 ASN A C 1
ATOM 1004 O O . ASN A 1 120 ? -3.368 -14.654 10.209 1.00 82.06 120 ASN A O 1
ATOM 1008 N N . ASN A 1 121 ? -5.231 -13.600 10.936 1.00 89.44 121 ASN A N 1
ATOM 1009 C CA . ASN A 1 121 ? -6.138 -14.200 9.964 1.00 89.44 121 ASN A CA 1
ATOM 1010 C C . ASN A 1 121 ? -5.759 -13.747 8.550 1.00 89.44 121 ASN A C 1
ATOM 1012 O O . ASN A 1 121 ? -5.456 -12.565 8.341 1.00 89.44 121 ASN A O 1
ATOM 1016 N N . ILE A 1 122 ? -5.777 -14.688 7.614 1.00 93.25 122 ILE A N 1
ATOM 1017 C CA . ILE A 1 122 ? -5.594 -14.428 6.192 1.00 93.25 122 ILE A CA 1
ATOM 1018 C C . ILE A 1 122 ? -6.966 -14.215 5.547 1.00 93.25 122 ILE A C 1
ATOM 1020 O O . ILE A 1 122 ? -7.949 -14.881 5.883 1.00 93.25 122 ILE A O 1
ATOM 1024 N N . TRP A 1 123 ? -7.023 -13.226 4.661 1.00 95.00 123 TRP A N 1
ATOM 1025 C CA . TRP A 1 123 ? -8.228 -12.804 3.968 1.00 95.00 123 TRP A CA 1
ATOM 1026 C C . TRP A 1 123 ? -8.026 -12.891 2.465 1.00 95.00 123 TRP A C 1
ATOM 1028 O O . TRP A 1 123 ? -7.059 -12.334 1.936 1.00 95.00 123 TRP A O 1
ATOM 1038 N N . ARG A 1 124 ? -8.976 -13.535 1.791 1.00 97.69 124 ARG A N 1
ATOM 1039 C CA . ARG A 1 124 ? -9.064 -13.549 0.337 1.00 97.69 124 ARG A CA 1
ATOM 1040 C C . ARG A 1 124 ? -9.592 -12.199 -0.124 1.00 97.69 124 ARG A C 1
ATOM 1042 O O . ARG A 1 124 ? -10.659 -11.766 0.306 1.00 97.69 124 ARG A O 1
ATOM 1049 N N . CYS A 1 125 ? -8.844 -11.532 -0.992 1.00 97.50 125 CYS A N 1
ATOM 1050 C CA . CYS A 1 125 ? -9.166 -10.204 -1.503 1.00 97.50 125 CYS A CA 1
ATOM 1051 C C . CYS A 1 125 ? -9.233 -10.209 -3.031 1.00 97.50 125 CYS A C 1
ATOM 1053 O O . CYS A 1 125 ? -8.387 -10.815 -3.686 1.00 97.50 125 CYS A O 1
ATOM 1055 N N . GLN A 1 126 ? -10.186 -9.471 -3.591 1.00 97.62 126 GLN A N 1
ATOM 1056 C CA . GLN A 1 126 ? -10.331 -9.184 -5.012 1.00 97.62 126 GLN A CA 1
ATOM 1057 C C . GLN A 1 126 ? -9.726 -7.816 -5.327 1.00 97.62 126 GLN A C 1
ATOM 1059 O O . GLN A 1 126 ? -10.142 -6.803 -4.769 1.00 97.62 126 GLN A O 1
ATOM 1064 N N . CYS A 1 127 ? -8.743 -7.769 -6.222 1.00 96.56 127 CYS A N 1
ATOM 1065 C CA . CYS A 1 127 ? -8.180 -6.513 -6.705 1.00 96.56 127 CYS A CA 1
ATOM 1066 C C . CYS A 1 127 ? -9.050 -5.912 -7.819 1.00 96.56 127 CYS A C 1
ATOM 1068 O O . CYS A 1 127 ? -9.626 -6.662 -8.611 1.00 96.56 127 CYS A O 1
ATOM 1070 N N . LYS A 1 128 ? -9.055 -4.576 -7.950 1.00 91.06 128 LYS A N 1
ATOM 1071 C CA . LYS A 1 128 ? -9.698 -3.837 -9.057 1.00 91.06 128 LYS A CA 1
ATOM 1072 C C . LYS A 1 128 ? -9.258 -4.332 -10.444 1.00 91.06 128 LYS A C 1
ATOM 1074 O O . LYS A 1 128 ? -10.043 -4.291 -11.377 1.00 91.06 128 LYS A O 1
ATOM 1079 N N . CYS A 1 129 ? -8.031 -4.840 -10.581 1.00 90.75 129 CYS A N 1
ATOM 1080 C CA . CYS A 1 129 ? -7.536 -5.415 -11.838 1.00 90.75 129 CYS A CA 1
ATOM 1081 C C . CYS A 1 129 ? -8.017 -6.854 -12.120 1.00 90.75 129 CYS A C 1
ATOM 1083 O O . CYS A 1 129 ? -7.509 -7.487 -13.038 1.00 90.75 129 CYS A O 1
ATOM 1085 N N . GLY A 1 130 ? -8.906 -7.420 -11.299 1.00 93.69 130 GLY A N 1
ATOM 1086 C CA . GLY A 1 130 ? -9.428 -8.781 -11.474 1.00 93.69 130 GLY A CA 1
ATOM 1087 C C . GLY A 1 130 ? -8.615 -9.885 -10.783 1.00 93.69 130 GLY A C 1
ATOM 1088 O O . GLY A 1 130 ? -9.140 -10.972 -10.556 1.00 93.69 130 GLY A O 1
ATOM 1089 N N . LYS A 1 131 ? -7.381 -9.621 -10.333 1.00 96.94 131 LYS A N 1
ATOM 1090 C CA . LYS A 1 131 ? -6.579 -10.624 -9.606 1.00 96.94 131 LYS A CA 1
ATOM 1091 C C . LYS A 1 131 ? -7.029 -10.794 -8.152 1.00 96.94 131 LYS A C 1
ATOM 1093 O O . LYS A 1 131 ? -7.181 -9.807 -7.433 1.00 96.94 131 LYS A O 1
ATOM 1098 N N . GLN A 1 132 ? -7.117 -12.040 -7.691 1.00 97.56 132 GLN A N 1
ATOM 1099 C CA . GLN A 1 132 ? -7.299 -12.360 -6.275 1.00 97.56 132 GLN A CA 1
ATOM 1100 C C . GLN A 1 132 ? -5.972 -12.632 -5.562 1.00 97.56 132 GLN A C 1
ATOM 1102 O O . GLN A 1 132 ? -5.046 -13.196 -6.147 1.00 97.56 132 GLN A O 1
ATOM 1107 N N . ILE A 1 133 ? -5.881 -12.221 -4.298 1.00 97.31 133 ILE A N 1
ATOM 1108 C CA . ILE A 1 133 ? -4.716 -12.451 -3.437 1.00 97.31 133 ILE A CA 1
ATOM 1109 C C . ILE A 1 133 ? -5.141 -12.759 -2.002 1.00 97.31 133 ILE A C 1
ATOM 1111 O O . ILE A 1 133 ? -6.180 -12.286 -1.543 1.00 97.31 133 ILE A O 1
ATOM 1115 N N . ASP A 1 134 ? -4.287 -13.481 -1.285 1.00 97.12 134 ASP A N 1
ATOM 1116 C CA . ASP A 1 134 ? -4.452 -13.766 0.137 1.00 97.12 134 ASP A CA 1
ATOM 1117 C C . ASP A 1 134 ? -3.556 -12.844 0.968 1.00 97.12 134 ASP A C 1
ATOM 1119 O O . ASP A 1 134 ? -2.335 -12.803 0.792 1.00 97.12 134 ASP A O 1
ATOM 1123 N N . VAL A 1 135 ? -4.166 -12.058 1.860 1.00 94.00 135 VAL A N 1
ATOM 1124 C CA . VAL A 1 135 ? -3.471 -11.007 2.614 1.00 94.00 135 VAL A CA 1
ATOM 1125 C C . VAL A 1 135 ? -3.741 -11.143 4.114 1.00 94.00 135 VAL A C 1
ATOM 1127 O O . VAL A 1 135 ? -4.895 -11.239 4.536 1.00 94.00 135 VAL A O 1
ATOM 1130 N N . PRO A 1 136 ? -2.702 -11.107 4.968 1.00 92.56 136 PRO A N 1
ATOM 1131 C CA . PRO A 1 136 ? -2.884 -11.001 6.409 1.00 92.56 136 PRO A CA 1
ATOM 1132 C C . PRO A 1 136 ? -3.655 -9.732 6.795 1.00 92.56 136 PRO A C 1
ATOM 1134 O O . PRO A 1 136 ? -3.304 -8.633 6.363 1.00 92.56 136 PRO A O 1
ATOM 1137 N N . ALA A 1 137 ? -4.621 -9.859 7.709 1.00 87.62 137 ALA A N 1
ATOM 1138 C CA . ALA A 1 137 ? -5.457 -8.751 8.193 1.00 87.62 137 ALA A CA 1
ATOM 1139 C C . ALA A 1 137 ? -4.655 -7.500 8.602 1.00 87.62 137 ALA A C 1
ATOM 1141 O O . ALA A 1 137 ? -5.064 -6.365 8.356 1.00 87.62 137 ALA A O 1
ATOM 1142 N N . VAL A 1 138 ? -3.492 -7.706 9.230 1.00 83.81 138 VAL A N 1
ATOM 1143 C CA . VAL A 1 138 ? -2.609 -6.622 9.680 1.00 83.81 138 VAL A CA 1
ATOM 1144 C C . VAL A 1 138 ? -2.078 -5.776 8.520 1.00 83.81 138 VAL A C 1
ATOM 1146 O O . VAL A 1 138 ? -2.008 -4.560 8.652 1.00 83.81 138 VAL A O 1
ATOM 1149 N N . LEU A 1 139 ? -1.761 -6.378 7.369 1.00 86.44 139 LEU A N 1
ATOM 1150 C CA . LEU A 1 139 ? -1.227 -5.642 6.221 1.00 86.44 139 LEU A CA 1
ATOM 1151 C C . LEU A 1 139 ? -2.306 -4.813 5.516 1.00 86.44 139 LEU A C 1
ATOM 1153 O O . LEU A 1 139 ? -2.012 -3.708 5.065 1.00 86.44 139 LEU A O 1
ATOM 1157 N N . LEU A 1 140 ? -3.547 -5.310 5.486 1.00 87.44 140 LEU A N 1
ATOM 1158 C CA . LEU A 1 140 ? -4.711 -4.562 4.999 1.00 87.44 140 LEU A CA 1
ATOM 1159 C C . LEU A 1 140 ? -4.992 -3.356 5.906 1.00 87.44 140 LEU A C 1
ATOM 1161 O O . LEU A 1 140 ? -4.965 -2.207 5.475 1.00 87.44 140 LEU A O 1
ATOM 1165 N N . THR A 1 141 ? -5.178 -3.609 7.202 1.00 81.50 141 THR A N 1
ATOM 1166 C CA . THR A 1 141 ? -5.579 -2.586 8.187 1.00 81.50 141 THR A CA 1
ATOM 1167 C C . THR A 1 141 ? -4.529 -1.502 8.450 1.00 81.50 141 THR A C 1
ATOM 1169 O O . THR A 1 141 ? -4.893 -0.364 8.775 1.00 81.50 141 THR A O 1
ATOM 1172 N N . GLN A 1 142 ? -3.240 -1.827 8.302 1.00 77.62 142 GLN A N 1
ATOM 1173 C CA . GLN A 1 142 ? -2.137 -0.861 8.369 1.00 77.62 142 GLN A CA 1
ATOM 1174 C C . GLN A 1 142 ? -1.905 -0.119 7.044 1.00 77.62 142 GLN A C 1
ATOM 1176 O O . GLN A 1 142 ? -1.156 0.853 7.031 1.00 77.62 142 GLN A O 1
ATOM 1181 N N . GLY A 1 143 ? -2.534 -0.549 5.944 1.00 75.50 143 GLY A N 1
ATOM 1182 C CA . GLY A 1 143 ? -2.343 0.048 4.619 1.00 75.50 143 GLY A CA 1
ATOM 1183 C C . GLY A 1 143 ? -1.031 -0.348 3.932 1.00 75.50 143 GLY A C 1
ATOM 1184 O O . GLY A 1 143 ? -0.627 0.298 2.970 1.00 75.50 143 GLY A O 1
ATOM 1185 N N . ASN A 1 144 ? -0.366 -1.411 4.394 1.00 82.88 144 ASN A N 1
ATOM 1186 C CA . ASN A 1 144 ? 0.867 -1.924 3.785 1.00 82.88 144 ASN A CA 1
ATOM 1187 C C . ASN A 1 144 ? 0.596 -2.723 2.502 1.00 82.88 144 ASN A C 1
ATOM 1189 O O . ASN A 1 144 ? 1.492 -2.915 1.681 1.00 82.88 144 ASN A O 1
ATOM 1193 N N . THR A 1 145 ? -0.630 -3.214 2.324 1.00 89.50 145 THR A N 1
ATOM 1194 C CA . THR A 1 145 ? -1.054 -3.921 1.115 1.00 89.50 145 THR A CA 1
ATOM 1195 C C . THR A 1 145 ? -2.378 -3.344 0.641 1.00 89.50 145 THR A C 1
ATOM 1197 O O . THR A 1 145 ? -3.409 -3.535 1.276 1.00 89.50 145 THR A O 1
ATOM 1200 N N . THR A 1 146 ? -2.323 -2.612 -0.470 1.00 89.56 146 THR A N 1
ATOM 1201 C CA . THR A 1 146 ? -3.458 -1.873 -1.051 1.00 89.56 146 THR A CA 1
ATOM 1202 C C . THR A 1 146 ? -3.750 -2.271 -2.499 1.00 89.56 146 THR A C 1
ATOM 1204 O O . THR A 1 146 ? -4.647 -1.725 -3.126 1.00 89.56 146 THR A O 1
ATOM 1207 N N . SER A 1 147 ? -2.984 -3.204 -3.068 1.00 93.25 147 SER A N 1
ATOM 1208 C CA . SER A 1 147 ? -3.216 -3.792 -4.391 1.00 93.25 147 SER A CA 1
ATOM 1209 C C . SER A 1 147 ? -2.529 -5.155 -4.475 1.00 93.25 147 SER A C 1
ATOM 1211 O O . SER A 1 147 ? -1.686 -5.483 -3.640 1.00 93.25 147 SER A O 1
ATOM 1213 N N . CYS A 1 148 ? -2.809 -5.921 -5.528 1.00 93.06 148 CYS A N 1
ATOM 1214 C CA . CYS A 1 148 ? -2.088 -7.161 -5.835 1.00 93.06 148 CYS A CA 1
ATOM 1215 C C . CYS A 1 148 ? -0.690 -6.952 -6.441 1.00 93.06 148 CYS A C 1
ATOM 1217 O O . CYS A 1 148 ? -0.120 -7.892 -6.992 1.00 93.06 148 CYS A O 1
ATOM 1219 N N . GLY A 1 149 ? -0.166 -5.724 -6.403 1.00 88.00 149 GLY A N 1
ATOM 1220 C CA . GLY A 1 149 ? 1.061 -5.317 -7.087 1.00 88.00 149 GLY A CA 1
ATOM 1221 C C . GLY A 1 149 ? 0.817 -4.596 -8.413 1.00 88.00 149 GLY A C 1
ATOM 1222 O O . GLY A 1 149 ? 1.715 -3.900 -8.876 1.00 88.00 149 GLY A O 1
ATOM 1223 N N . CYS A 1 150 ? -0.399 -4.663 -8.974 1.00 86.69 150 CYS A N 1
ATOM 1224 C CA . CYS A 1 150 ? -0.743 -3.972 -10.222 1.00 86.69 150 CYS A CA 1
ATOM 1225 C C . CYS A 1 150 ? -0.540 -2.457 -10.122 1.00 86.69 150 CYS A C 1
ATOM 1227 O O . CYS A 1 150 ? -0.074 -1.849 -11.074 1.00 86.69 150 CYS A O 1
ATOM 1229 N N . LEU A 1 151 ? -0.791 -1.864 -8.950 1.00 83.94 151 LEU A N 1
ATOM 1230 C CA . LEU A 1 151 ? -0.540 -0.447 -8.705 1.00 83.94 151 LEU A CA 1
ATOM 1231 C C . LEU A 1 151 ? 0.948 -0.105 -8.848 1.00 83.94 151 LEU A C 1
ATOM 1233 O O . LEU A 1 151 ? 1.296 0.897 -9.456 1.00 83.94 151 LEU A O 1
ATOM 1237 N N . LYS A 1 152 ? 1.839 -0.954 -8.318 1.00 79.94 152 LYS A N 1
ATOM 1238 C CA . LYS A 1 152 ? 3.289 -0.768 -8.461 1.00 79.94 152 LYS A CA 1
ATOM 1239 C C . LYS A 1 152 ? 3.702 -0.896 -9.925 1.00 79.94 152 LYS A C 1
ATOM 1241 O O . LYS A 1 152 ? 4.510 -0.102 -10.389 1.00 79.94 152 LYS A O 1
ATOM 1246 N N . THR A 1 153 ? 3.157 -1.879 -10.639 1.00 78.50 153 THR A N 1
ATOM 1247 C CA . THR A 1 153 ? 3.410 -2.061 -12.073 1.00 78.50 153 THR A CA 1
ATOM 1248 C C . THR A 1 153 ? 2.952 -0.851 -12.878 1.00 78.50 153 THR A C 1
ATOM 1250 O O . THR A 1 153 ? 3.705 -0.386 -13.722 1.00 78.50 153 THR A O 1
ATOM 1253 N N . GLU A 1 154 ? 1.768 -0.318 -12.590 1.00 75.81 154 GLU A N 1
ATOM 1254 C CA . GLU A 1 154 ? 1.213 0.863 -13.252 1.00 75.81 154 GLU A CA 1
ATOM 1255 C C . GLU A 1 154 ? 2.077 2.100 -12.995 1.00 75.81 154 GLU A C 1
ATOM 1257 O O . GLU A 1 154 ? 2.537 2.742 -13.932 1.00 75.81 154 GLU A O 1
ATOM 1262 N N . VAL A 1 155 ? 2.416 2.365 -11.729 1.00 76.44 155 VAL A N 1
ATOM 1263 C CA . VAL A 1 155 ? 3.319 3.463 -11.352 1.00 76.44 155 VAL A CA 1
ATOM 1264 C C . VAL A 1 155 ? 4.673 3.332 -12.055 1.00 76.44 155 VAL A C 1
ATOM 1266 O O . VAL A 1 155 ? 5.183 4.318 -12.573 1.00 76.44 155 VAL A O 1
ATOM 1269 N N . LEU A 1 156 ? 5.252 2.126 -12.120 1.00 70.81 156 LEU A N 1
ATOM 1270 C CA . LEU A 1 156 ? 6.510 1.890 -12.837 1.00 70.81 156 LEU A CA 1
ATOM 1271 C C . LEU A 1 156 ? 6.364 2.072 -14.351 1.00 70.81 156 LEU A C 1
ATOM 1273 O O . LEU A 1 156 ? 7.276 2.597 -14.983 1.00 70.81 156 LEU A O 1
ATOM 1277 N N . LYS A 1 157 ? 5.253 1.636 -14.950 1.00 71.19 157 LYS A N 1
ATOM 1278 C CA . LYS A 1 157 ? 4.989 1.831 -16.380 1.00 71.19 157 LYS A CA 1
ATOM 1279 C C . LYS A 1 157 ? 4.875 3.311 -16.720 1.00 71.19 157 LYS A C 1
ATOM 1281 O O . LYS A 1 157 ? 5.487 3.718 -17.704 1.00 71.19 157 LYS A O 1
ATOM 1286 N N . ARG A 1 158 ? 4.173 4.088 -15.885 1.00 75.00 158 ARG A N 1
ATOM 1287 C CA . ARG A 1 158 ? 4.028 5.536 -16.071 1.00 75.00 158 ARG A CA 1
ATOM 1288 C C . ARG A 1 158 ? 5.315 6.299 -15.809 1.00 75.00 158 ARG A C 1
ATOM 1290 O O . ARG A 1 158 ? 5.679 7.148 -16.605 1.00 75.00 158 ARG A O 1
ATOM 1297 N N . ALA A 1 159 ? 6.054 5.945 -14.758 1.00 74.62 159 ALA A N 1
ATOM 1298 C CA . ALA A 1 159 ? 7.361 6.545 -14.479 1.00 74.62 159 ALA A CA 1
ATOM 1299 C C . ALA A 1 159 ? 8.375 6.306 -15.611 1.00 74.62 159 ALA A C 1
ATOM 1301 O O . ALA A 1 159 ? 9.265 7.116 -15.828 1.00 74.62 159 ALA A O 1
ATOM 1302 N N . ASN A 1 160 ? 8.244 5.191 -16.331 1.00 78.44 160 ASN A N 1
ATOM 1303 C CA . ASN A 1 160 ? 9.071 4.887 -17.493 1.00 78.44 160 ASN A CA 1
ATOM 1304 C C . ASN A 1 160 ? 8.535 5.478 -18.812 1.00 78.44 160 ASN A C 1
ATOM 1306 O O . ASN A 1 160 ? 9.218 5.326 -19.824 1.00 78.44 160 ASN A O 1
ATOM 1310 N N . LYS A 1 161 ? 7.334 6.084 -18.805 1.00 85.44 161 LYS A N 1
ATOM 1311 C CA . LYS A 1 161 ? 6.596 6.597 -19.972 1.00 85.44 161 LYS A CA 1
ATOM 1312 C C . LYS A 1 161 ? 6.705 5.650 -21.177 1.00 85.44 161 LYS A C 1
ATOM 1314 O O . LYS A 1 161 ? 7.447 5.889 -22.126 1.00 85.44 161 LYS A O 1
ATOM 1319 N N . ASN A 1 162 ? 6.046 4.493 -21.088 1.00 87.56 162 ASN A N 1
ATOM 1320 C CA . ASN A 1 162 ? 6.066 3.528 -22.190 1.00 87.56 162 ASN A CA 1
ATOM 1321 C C . ASN A 1 162 ? 4.998 3.881 -23.233 1.00 87.56 162 ASN A C 1
ATOM 1323 O O . ASN A 1 162 ? 3.817 3.908 -22.894 1.00 87.56 162 ASN A O 1
ATOM 1327 N N . ILE A 1 163 ? 5.401 4.070 -24.488 1.00 88.81 163 ILE A N 1
ATOM 1328 C CA . ILE A 1 163 ? 4.514 4.397 -25.613 1.00 88.81 163 ILE A CA 1
ATOM 1329 C C . ILE A 1 163 ? 5.051 3.764 -26.900 1.00 88.81 163 ILE A C 1
ATOM 1331 O O . ILE A 1 163 ? 6.258 3.740 -27.109 1.00 88.81 163 ILE A O 1
ATOM 1335 N N . GLU A 1 164 ? 4.183 3.170 -27.725 1.00 85.88 164 GLU A N 1
ATOM 1336 C CA . GLU A 1 164 ? 4.560 2.540 -29.010 1.00 85.88 164 GLU A CA 1
ATOM 1337 C C . GLU A 1 164 ? 5.729 1.530 -28.933 1.00 85.88 164 GLU A C 1
ATOM 1339 O O . GLU A 1 164 ? 6.554 1.407 -29.836 1.00 85.88 164 GLU A O 1
ATOM 1344 N N . GLY A 1 165 ? 5.840 0.787 -27.826 1.00 84.62 165 GLY A N 1
ATOM 1345 C CA . GLY A 1 165 ? 6.956 -0.148 -27.617 1.00 84.62 165 GLY A CA 1
ATOM 1346 C C . GLY A 1 165 ? 8.303 0.533 -27.328 1.00 84.62 165 GLY A C 1
ATOM 1347 O O . GLY A 1 165 ? 9.343 -0.130 -27.364 1.00 84.62 165 GLY A O 1
ATOM 1348 N N . THR A 1 166 ? 8.286 1.830 -27.029 1.00 87.81 166 THR A N 1
ATOM 1349 C CA . THR A 1 166 ? 9.413 2.641 -26.567 1.00 87.81 166 THR A CA 1
ATOM 1350 C C . THR A 1 166 ? 9.275 2.897 -25.074 1.00 87.81 166 THR A C 1
ATOM 1352 O O . THR A 1 166 ? 8.236 3.344 -24.600 1.00 87.81 166 THR A O 1
ATOM 1355 N N . ASN A 1 167 ? 10.342 2.635 -24.324 1.00 89.19 167 ASN A N 1
ATOM 1356 C CA . ASN A 1 167 ? 10.501 3.128 -22.961 1.00 89.19 167 ASN A CA 1
ATOM 1357 C C . ASN A 1 167 ? 11.254 4.457 -23.055 1.00 89.19 167 ASN A C 1
ATOM 1359 O O . ASN A 1 167 ? 12.459 4.442 -23.325 1.00 89.19 167 ASN A O 1
ATOM 1363 N N . ILE A 1 168 ? 10.558 5.589 -22.913 1.00 88.31 168 ILE A N 1
ATOM 1364 C CA . ILE A 1 168 ? 11.151 6.914 -23.160 1.00 88.31 168 ILE A CA 1
ATOM 1365 C C . ILE A 1 168 ? 12.350 7.132 -22.235 1.00 88.31 168 ILE A C 1
ATOM 1367 O O . ILE A 1 168 ? 13.434 7.463 -22.711 1.00 88.31 168 ILE A O 1
ATOM 1371 N N . ARG A 1 169 ? 12.216 6.805 -20.943 1.00 84.25 169 ARG A N 1
ATOM 1372 C CA . ARG A 1 169 ? 13.309 6.955 -19.971 1.00 84.25 169 ARG A CA 1
ATOM 1373 C C . ARG A 1 169 ? 14.564 6.173 -20.375 1.00 84.25 169 ARG A C 1
ATOM 1375 O O . ARG A 1 169 ? 15.658 6.714 -20.387 1.00 84.25 169 ARG A O 1
ATOM 1382 N N . GLN A 1 170 ? 14.431 4.895 -20.736 1.00 82.81 170 GLN A N 1
ATOM 1383 C CA . GLN A 1 170 ? 15.576 4.079 -21.173 1.00 82.81 170 GLN A CA 1
ATOM 1384 C C . GLN A 1 170 ? 16.125 4.484 -22.548 1.00 82.81 170 GLN A C 1
ATOM 1386 O O . GLN A 1 170 ? 17.272 4.181 -22.877 1.00 82.81 170 GLN A O 1
ATOM 1391 N N . SER A 1 171 ? 15.313 5.133 -23.377 1.00 85.56 171 SER A N 1
ATOM 1392 C CA . SER A 1 171 ? 15.769 5.623 -24.677 1.00 85.56 171 SER A CA 1
ATOM 1393 C C . SER A 1 171 ? 16.613 6.889 -24.517 1.00 85.56 171 SER A C 1
ATOM 1395 O O . SER A 1 171 ? 17.604 7.033 -25.236 1.00 85.56 171 SER A O 1
ATOM 1397 N N . MET A 1 172 ? 16.256 7.732 -23.540 1.00 86.50 172 MET A N 1
ATOM 1398 C CA . MET A 1 172 ? 16.798 9.077 -23.330 1.00 86.50 172 MET A CA 1
ATOM 1399 C C . MET A 1 172 ? 17.864 9.181 -22.234 1.00 86.50 172 MET A C 1
ATOM 1401 O O . MET A 1 172 ? 18.702 10.074 -22.308 1.00 86.50 172 MET A O 1
ATOM 1405 N N . ASP A 1 173 ? 17.893 8.295 -21.242 1.00 89.88 173 ASP A N 1
ATOM 1406 C CA . ASP A 1 173 ? 18.891 8.360 -20.170 1.00 89.88 173 ASP A CA 1
ATOM 1407 C C . ASP A 1 173 ? 20.229 7.748 -20.603 1.00 89.88 173 ASP A C 1
ATOM 1409 O O . ASP A 1 173 ? 20.272 6.703 -21.255 1.00 89.88 173 ASP A O 1
ATOM 1413 N N . ASP A 1 174 ? 21.333 8.362 -20.175 1.00 89.50 174 ASP A N 1
ATOM 1414 C CA . ASP A 1 174 ? 22.678 7.817 -20.403 1.00 89.50 174 ASP A CA 1
ATOM 1415 C C . ASP A 1 174 ? 23.064 6.780 -19.335 1.00 89.50 174 ASP A C 1
ATOM 1417 O O . ASP A 1 174 ? 23.780 5.816 -19.617 1.00 89.50 174 ASP A O 1
ATOM 1421 N N . THR A 1 175 ? 22.546 6.929 -18.110 1.00 91.69 175 THR A N 1
ATOM 1422 C CA . THR A 1 175 ? 22.937 6.122 -16.944 1.00 91.69 175 THR A CA 1
ATOM 1423 C C . THR A 1 175 ? 21.769 5.398 -16.273 1.00 91.69 175 THR A C 1
ATOM 1425 O O . THR A 1 175 ? 20.592 5.753 -16.380 1.00 91.69 175 THR A O 1
ATOM 1428 N N . VAL A 1 176 ? 22.095 4.317 -15.565 1.00 87.75 176 VAL A N 1
ATOM 1429 C CA . VAL A 1 176 ? 21.143 3.488 -14.824 1.00 87.75 176 VAL A CA 1
ATOM 1430 C C . VAL A 1 176 ? 21.178 3.869 -13.343 1.00 87.75 176 VAL A C 1
ATOM 1432 O O . VAL A 1 176 ? 22.211 3.788 -12.695 1.00 87.75 176 VAL A O 1
ATOM 1435 N N . ILE A 1 177 ? 20.016 4.168 -12.758 1.00 82.94 177 ILE A N 1
ATOM 1436 C CA . ILE A 1 177 ? 19.868 4.596 -11.347 1.00 82.94 177 ILE A CA 1
ATOM 1437 C C . ILE A 1 177 ? 20.094 3.437 -10.334 1.00 82.94 177 ILE A C 1
ATOM 1439 O O . ILE A 1 177 ? 20.000 3.598 -9.119 1.00 82.94 177 ILE A O 1
ATOM 1443 N N . SER A 1 178 ? 20.389 2.223 -10.800 1.00 83.88 178 SER A N 1
ATOM 1444 C CA . SER A 1 178 ? 20.527 1.040 -9.944 1.00 83.88 178 SER A CA 1
ATOM 1445 C C . SER A 1 178 ? 21.955 0.870 -9.436 1.00 83.88 178 SER A C 1
ATOM 1447 O O . SER A 1 178 ? 22.871 0.679 -10.226 1.00 83.88 178 SER A O 1
ATOM 1449 N N . LYS A 1 179 ? 22.120 0.761 -8.111 1.00 82.25 179 LYS A N 1
ATOM 1450 C CA . LYS A 1 179 ? 23.394 0.385 -7.463 1.00 82.25 179 LYS A CA 1
ATOM 1451 C C . LYS A 1 179 ? 23.911 -1.016 -7.827 1.00 82.25 179 LYS A C 1
ATOM 1453 O O . LYS A 1 179 ? 25.014 -1.379 -7.445 1.00 82.25 179 LYS A O 1
ATOM 1458 N N . HIS A 1 180 ? 23.081 -1.826 -8.484 1.00 86.00 180 HIS A N 1
ATOM 1459 C CA . HIS A 1 180 ? 23.419 -3.175 -8.942 1.00 86.00 180 HIS A CA 1
ATOM 1460 C C . HIS A 1 180 ? 23.681 -3.230 -10.455 1.00 86.00 180 HIS A C 1
ATOM 1462 O O . HIS A 1 180 ? 23.799 -4.319 -11.011 1.00 86.00 180 HIS A O 1
ATOM 1468 N N . ALA A 1 181 ? 23.689 -2.085 -11.146 1.00 87.19 181 ALA A N 1
ATOM 1469 C CA . ALA A 1 181 ? 24.001 -2.042 -12.567 1.00 87.19 181 ALA A CA 1
ATOM 1470 C C . ALA A 1 181 ? 25.478 -2.389 -12.786 1.00 87.19 181 ALA A C 1
ATOM 1472 O O . ALA A 1 181 ? 26.347 -1.810 -12.146 1.00 87.19 181 ALA A O 1
ATOM 1473 N N . VAL A 1 182 ? 25.745 -3.331 -13.695 1.00 90.38 182 VAL A N 1
ATOM 1474 C CA . VAL A 1 182 ? 27.110 -3.810 -13.965 1.00 90.38 182 VAL A CA 1
ATOM 1475 C C . VAL A 1 182 ? 27.924 -2.763 -14.724 1.00 90.38 182 VAL A C 1
ATOM 1477 O O . VAL A 1 182 ? 29.048 -2.476 -14.342 1.00 90.38 182 VAL A O 1
ATOM 1480 N N . SER A 1 183 ? 27.352 -2.185 -15.785 1.00 92.50 183 SER A N 1
ATOM 1481 C CA . SER A 1 183 ? 27.980 -1.104 -16.556 1.00 92.50 183 SER A CA 1
ATOM 1482 C C . SER A 1 183 ? 27.704 0.280 -15.974 1.00 92.50 183 SER A C 1
ATOM 1484 O O . SER A 1 183 ? 28.503 1.185 -16.146 1.00 92.50 183 SER A O 1
ATOM 1486 N N . GLY A 1 184 ? 26.538 0.476 -15.351 1.00 93.25 184 GLY A N 1
ATOM 1487 C CA . GLY A 1 184 ? 26.036 1.804 -14.985 1.00 93.25 184 GLY A CA 1
ATOM 1488 C C . GLY A 1 184 ? 25.451 2.611 -16.155 1.00 93.25 184 GLY A C 1
ATOM 1489 O O . GLY A 1 184 ? 24.811 3.630 -15.905 1.00 93.25 184 GLY A O 1
ATOM 1490 N N . TYR A 1 185 ? 25.567 2.136 -17.401 1.00 94.44 185 TYR A N 1
ATOM 1491 C CA . TYR A 1 185 ? 25.119 2.838 -18.612 1.00 94.44 185 TYR A CA 1
ATOM 1492 C C . TYR A 1 185 ? 23.952 2.121 -19.294 1.00 94.44 185 TYR A C 1
ATOM 1494 O O . TYR A 1 185 ? 23.903 0.889 -19.378 1.00 94.44 185 TYR A O 1
ATOM 1502 N N . VAL A 1 186 ? 22.978 2.890 -19.783 1.00 92.69 186 VAL A N 1
ATOM 1503 C CA . VAL A 1 186 ? 21.750 2.327 -20.357 1.00 92.69 186 VAL A CA 1
ATOM 1504 C C . VAL A 1 186 ? 22.043 1.631 -21.684 1.00 92.69 186 VAL A C 1
ATOM 1506 O O . VAL A 1 186 ? 22.510 2.247 -22.631 1.00 92.69 186 VAL A O 1
ATOM 1509 N N . GLY A 1 187 ? 21.713 0.342 -21.795 1.00 93.38 187 GLY A N 1
ATOM 1510 C CA . GLY A 1 187 ? 21.909 -0.417 -23.036 1.00 93.38 187 GLY A CA 1
ATOM 1511 C C . GLY A 1 187 ? 23.357 -0.846 -23.300 1.00 93.38 187 GLY A C 1
ATOM 1512 O O . GLY A 1 187 ? 23.639 -1.359 -24.378 1.00 93.38 187 GLY A O 1
ATOM 1513 N N . VAL A 1 188 ? 24.260 -0.686 -22.327 1.00 96.62 188 VAL A N 1
ATOM 1514 C CA . VAL A 1 188 ? 25.623 -1.237 -22.365 1.00 96.62 188 VAL A CA 1
ATOM 1515 C C . VAL A 1 188 ? 25.700 -2.401 -21.384 1.00 96.62 188 VAL A C 1
ATOM 1517 O O . VAL A 1 188 ? 25.386 -2.235 -20.206 1.00 96.62 188 VAL A O 1
ATOM 1520 N N . GLN A 1 189 ? 26.078 -3.592 -21.846 1.00 95.44 189 GLN A N 1
ATOM 1521 C CA . GLN A 1 189 ? 26.066 -4.810 -21.027 1.00 95.44 189 GLN A CA 1
ATOM 1522 C C . GLN A 1 189 ? 27.249 -5.736 -21.342 1.00 95.44 189 GLN A C 1
ATOM 1524 O O . GLN A 1 189 ? 27.661 -5.814 -22.502 1.00 95.44 189 GLN A O 1
ATOM 1529 N N . PRO A 1 190 ? 27.784 -6.473 -20.351 1.00 95.88 190 PRO A N 1
ATOM 1530 C CA . PRO A 1 190 ? 28.864 -7.423 -20.590 1.00 95.88 190 PRO A CA 1
ATOM 1531 C C . PRO A 1 190 ? 28.380 -8.604 -21.442 1.00 95.88 190 PRO A C 1
ATOM 1533 O O . PRO A 1 190 ? 27.270 -9.115 -21.271 1.00 95.88 190 PRO A O 1
ATOM 1536 N N . LYS A 1 191 ? 29.227 -9.071 -22.359 1.00 95.50 191 LYS A N 1
ATOM 1537 C CA . LYS A 1 191 ? 28.953 -10.192 -23.260 1.00 95.50 191 LYS A CA 1
ATOM 1538 C C . LYS A 1 191 ? 30.239 -10.910 -23.646 1.00 95.50 191 LYS A C 1
ATOM 1540 O O . LYS A 1 191 ? 31.039 -10.382 -24.406 1.00 95.50 191 LYS A O 1
ATOM 1545 N N . ARG A 1 192 ? 30.392 -12.160 -23.187 1.00 93.00 192 ARG A N 1
ATOM 1546 C CA . ARG A 1 192 ? 31.544 -13.031 -23.508 1.00 93.00 192 ARG A CA 1
ATOM 1547 C C . ARG A 1 192 ? 32.903 -12.335 -23.285 1.00 93.00 192 ARG A C 1
ATOM 1549 O O . ARG A 1 192 ? 33.762 -12.387 -24.153 1.00 93.00 192 ARG A O 1
ATOM 1556 N N . GLY A 1 193 ? 33.060 -11.653 -22.148 1.00 93.44 193 GLY A N 1
ATOM 1557 C CA . GLY A 1 193 ? 34.288 -10.920 -21.803 1.00 93.44 193 GLY A CA 1
ATOM 1558 C C . GLY A 1 193 ? 34.448 -9.548 -22.469 1.00 93.44 193 GLY A C 1
ATOM 1559 O O . GLY A 1 193 ? 35.419 -8.871 -22.181 1.00 93.44 193 GLY A O 1
ATOM 1560 N N . LYS A 1 194 ? 33.495 -9.132 -23.311 1.00 97.50 194 LYS A N 1
ATOM 1561 C CA . LYS A 1 194 ? 33.470 -7.845 -24.024 1.00 97.50 194 LYS A CA 1
ATOM 1562 C C . LYS A 1 194 ? 32.266 -6.997 -23.604 1.00 97.50 194 LYS A C 1
ATOM 1564 O O . LYS A 1 194 ? 31.401 -7.477 -22.869 1.00 97.50 194 LYS A O 1
ATOM 1569 N N . TRP A 1 195 ? 32.136 -5.787 -24.135 1.00 97.94 195 TRP A N 1
ATOM 1570 C CA . TRP A 1 195 ? 30.999 -4.888 -23.918 1.00 97.94 195 TRP A CA 1
ATOM 1571 C C . TRP A 1 195 ? 30.094 -4.803 -25.142 1.00 97.94 195 TRP A C 1
ATOM 1573 O O . TRP A 1 195 ? 30.525 -4.480 -26.241 1.00 97.94 195 TRP A O 1
ATOM 1583 N N . GLN A 1 196 ? 28.805 -5.085 -24.970 1.00 97.75 196 GLN A N 1
ATOM 1584 C CA . GLN A 1 196 ? 27.809 -4.950 -26.027 1.00 97.75 196 GLN A CA 1
ATOM 1585 C C . GLN A 1 196 ? 26.990 -3.674 -25.834 1.00 97.75 196 GLN A C 1
ATOM 1587 O O . GLN A 1 196 ? 26.408 -3.479 -24.768 1.00 97.75 196 GLN A O 1
ATOM 1592 N N . ALA A 1 197 ? 26.851 -2.889 -26.903 1.00 97.75 197 ALA A N 1
ATOM 1593 C CA . ALA A 1 197 ? 25.928 -1.760 -26.967 1.00 97.75 197 ALA A CA 1
ATOM 1594 C C . ALA A 1 197 ? 24.647 -2.134 -27.733 1.00 97.75 197 ALA A C 1
ATOM 1596 O O . ALA A 1 197 ? 24.691 -2.699 -28.835 1.00 97.75 197 ALA A O 1
ATOM 1597 N N . ILE A 1 198 ? 23.492 -1.820 -27.149 1.00 96.56 198 ILE A N 1
ATOM 1598 C CA . ILE A 1 198 ? 22.163 -2.030 -27.730 1.00 96.56 198 ILE A CA 1
ATOM 1599 C C . ILE A 1 198 ? 21.264 -0.811 -27.505 1.00 96.56 198 ILE A C 1
ATOM 1601 O O . ILE A 1 198 ? 21.330 -0.163 -26.466 1.00 96.56 198 ILE A O 1
ATOM 1605 N N . LEU A 1 199 ? 20.369 -0.538 -28.453 1.00 95.00 199 LEU A N 1
ATOM 1606 C CA . LEU A 1 199 ? 19.272 0.418 -28.296 1.00 95.00 199 LEU A CA 1
ATOM 1607 C C . LEU A 1 199 ? 17.951 -0.303 -28.573 1.00 95.00 199 LEU A C 1
ATOM 1609 O O . LEU A 1 199 ? 17.786 -0.895 -29.636 1.00 95.00 199 LEU A O 1
ATOM 1613 N N . GLN A 1 200 ? 17.008 -0.251 -27.633 1.00 92.75 200 GLN A N 1
ATOM 1614 C CA . GLN A 1 200 ? 15.633 -0.683 -27.872 1.00 92.75 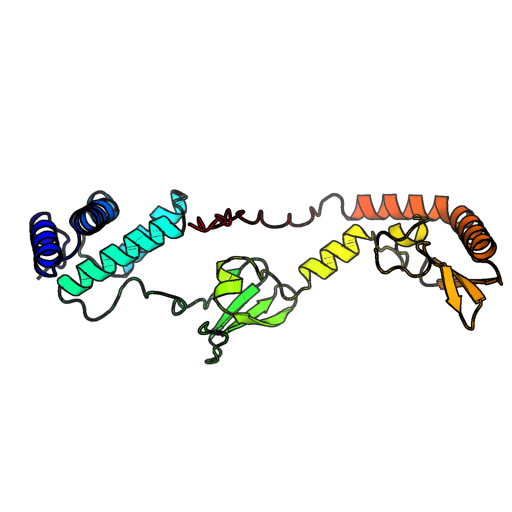200 GLN A CA 1
ATOM 1615 C C . GLN A 1 200 ? 14.764 0.543 -28.143 1.00 92.75 200 GLN A C 1
ATOM 1617 O O . GLN A 1 200 ? 14.707 1.443 -27.312 1.00 92.75 200 GLN A O 1
ATOM 1622 N N . TYR A 1 201 ? 14.095 0.574 -29.293 1.00 94.31 201 TYR A N 1
ATOM 1623 C CA . TYR A 1 201 ? 13.276 1.708 -29.709 1.00 94.31 201 TYR A CA 1
ATOM 1624 C C . TYR A 1 201 ? 12.142 1.253 -30.634 1.00 94.31 201 TYR A C 1
ATOM 1626 O O . TYR A 1 201 ? 12.379 0.441 -31.532 1.00 94.31 201 TYR A O 1
ATOM 1634 N N . LYS A 1 202 ? 10.912 1.734 -30.397 1.00 92.56 202 LYS A N 1
ATOM 1635 C CA . LYS A 1 202 ? 9.685 1.368 -31.135 1.00 92.56 202 LYS A CA 1
ATOM 1636 C C . LYS A 1 202 ? 9.523 -0.145 -31.346 1.00 92.56 202 LYS A C 1
ATOM 1638 O O . LYS A 1 202 ? 9.348 -0.635 -32.461 1.00 92.56 202 LYS A O 1
ATOM 1643 N N . GLY A 1 203 ? 9.696 -0.917 -30.269 1.00 90.81 203 GLY A N 1
ATOM 1644 C CA . GLY A 1 203 ? 9.584 -2.382 -30.285 1.00 90.81 203 GLY A CA 1
ATOM 1645 C C . GLY A 1 203 ? 10.721 -3.134 -30.997 1.00 90.81 203 GLY A C 1
ATOM 1646 O O . GLY A 1 203 ? 10.708 -4.364 -31.010 1.00 90.81 203 GLY A O 1
ATOM 1647 N N . LYS A 1 204 ? 11.723 -2.440 -31.555 1.00 92.62 204 LYS A N 1
ATOM 1648 C CA . LYS A 1 204 ? 12.889 -3.041 -32.223 1.00 92.62 204 LYS A CA 1
ATOM 1649 C C . LYS A 1 204 ? 14.138 -2.944 -31.355 1.00 92.62 204 LYS A C 1
ATOM 1651 O O . LYS A 1 204 ? 14.317 -1.985 -30.610 1.00 92.62 204 LYS A O 1
ATOM 1656 N N . VAL A 1 205 ? 15.022 -3.935 -31.476 1.00 94.19 205 VAL A N 1
ATOM 1657 C CA . VAL A 1 205 ? 16.325 -3.963 -30.794 1.00 94.19 205 VAL A CA 1
ATOM 1658 C C . VAL A 1 205 ? 17.438 -3.779 -31.822 1.00 94.19 205 VAL A C 1
ATOM 1660 O O . VAL A 1 205 ? 17.709 -4.669 -32.627 1.00 94.19 205 VAL A O 1
ATOM 1663 N N . TYR A 1 206 ? 18.111 -2.637 -31.762 1.00 95.19 206 TYR A N 1
ATOM 1664 C CA . TYR A 1 206 ? 19.265 -2.294 -32.581 1.00 95.19 206 TYR A CA 1
ATOM 1665 C C . TYR A 1 206 ? 20.540 -2.748 -31.871 1.00 95.19 206 TYR A C 1
ATOM 1667 O O . TYR A 1 206 ? 20.847 -2.306 -30.763 1.00 95.19 206 TYR A O 1
ATOM 1675 N N . ARG A 1 207 ? 21.285 -3.661 -32.500 1.00 96.56 207 ARG A N 1
ATOM 1676 C CA . ARG A 1 207 ? 22.593 -4.121 -32.013 1.00 96.56 207 ARG A CA 1
ATOM 1677 C C . ARG A 1 207 ? 23.660 -3.193 -32.583 1.00 96.56 207 ARG A C 1
ATOM 1679 O O . ARG A 1 207 ? 23.868 -3.197 -33.789 1.00 96.56 207 ARG A O 1
ATOM 1686 N N . LEU A 1 208 ? 24.292 -2.401 -31.724 1.00 96.75 208 LEU A N 1
ATOM 1687 C CA . LEU A 1 208 ? 25.184 -1.313 -32.139 1.00 96.75 208 LEU A CA 1
ATOM 1688 C C . LEU A 1 208 ? 26.635 -1.779 -32.285 1.00 96.75 208 LEU A C 1
ATOM 1690 O O . LEU A 1 208 ? 27.373 -1.228 -33.089 1.00 96.75 208 LEU A O 1
ATOM 1694 N N . GLY A 1 209 ? 27.011 -2.831 -31.556 1.00 97.00 209 GLY A N 1
ATOM 1695 C CA . GLY A 1 209 ? 28.321 -3.464 -31.667 1.00 97.00 209 GLY A CA 1
ATOM 1696 C C . GLY A 1 209 ? 28.693 -4.269 -30.426 1.00 97.00 209 GLY A C 1
ATOM 1697 O O . GLY A 1 209 ? 27.932 -4.327 -29.452 1.00 97.00 209 GLY A O 1
ATOM 1698 N N . ILE A 1 210 ? 29.857 -4.916 -30.494 1.00 97.56 210 ILE A N 1
ATOM 1699 C CA . ILE A 1 210 ? 30.554 -5.544 -29.367 1.00 97.56 210 ILE A CA 1
ATOM 1700 C C . ILE A 1 210 ? 31.984 -4.991 -29.375 1.00 97.56 210 ILE A C 1
ATOM 1702 O O . ILE A 1 210 ? 32.623 -5.019 -30.423 1.00 97.56 210 ILE A O 1
ATOM 1706 N N . TYR A 1 211 ? 32.457 -4.516 -28.229 1.00 97.94 211 TYR A N 1
ATOM 1707 C CA . TYR A 1 211 ? 33.677 -3.728 -28.057 1.00 97.94 211 TYR A CA 1
ATOM 1708 C C . TYR A 1 211 ? 34.527 -4.303 -26.923 1.00 97.94 211 TYR A C 1
ATOM 1710 O O . TYR A 1 211 ? 33.972 -4.895 -26.001 1.00 97.94 211 TYR A O 1
ATOM 1718 N N . GLU A 1 212 ? 35.850 -4.160 -26.989 1.00 97.00 212 GLU A N 1
ATOM 1719 C CA . GLU A 1 212 ? 36.737 -4.589 -25.893 1.00 97.00 212 GLU A CA 1
ATOM 1720 C C . GLU A 1 212 ? 36.605 -3.654 -24.684 1.00 97.00 212 GLU A C 1
ATOM 1722 O O . GLU A 1 212 ? 36.416 -4.127 -23.566 1.00 97.00 212 GLU A O 1
ATOM 1727 N N . GLU A 1 213 ? 36.592 -2.341 -24.931 1.00 97.25 213 GLU A N 1
ATOM 1728 C CA . GLU A 1 213 ? 36.480 -1.300 -23.907 1.00 97.25 213 GLU A CA 1
ATOM 1729 C C . GLU A 1 213 ? 35.026 -0.847 -23.708 1.00 97.25 213 GLU A C 1
ATOM 1731 O O . GLU A 1 213 ? 34.202 -0.858 -24.633 1.00 97.25 213 GLU A O 1
ATOM 1736 N N . ILE A 1 214 ? 34.684 -0.451 -22.479 1.00 96.75 214 ILE A N 1
ATOM 1737 C CA . ILE A 1 214 ? 33.318 -0.021 -22.150 1.00 96.75 214 ILE A CA 1
ATOM 1738 C C . ILE A 1 214 ? 33.009 1.350 -22.760 1.00 96.75 214 ILE A C 1
ATOM 1740 O O . ILE A 1 214 ? 31.878 1.591 -23.185 1.00 96.75 214 ILE A O 1
ATOM 1744 N N . GLU A 1 215 ? 34.011 2.218 -22.862 1.00 97.50 215 GLU A N 1
ATOM 1745 C CA . GLU A 1 215 ? 33.939 3.573 -23.410 1.00 97.50 215 GLU A CA 1
ATOM 1746 C C . GLU A 1 215 ? 33.453 3.563 -24.863 1.00 97.50 215 GLU A C 1
ATOM 1748 O O . GLU A 1 215 ? 32.552 4.325 -25.223 1.00 97.50 215 GLU A O 1
ATOM 1753 N N . ASP A 1 216 ? 33.955 2.632 -25.677 1.00 97.81 216 ASP A N 1
ATOM 1754 C CA . ASP A 1 216 ? 33.535 2.473 -27.071 1.00 97.81 216 ASP A CA 1
ATOM 1755 C C . ASP A 1 216 ? 32.061 2.053 -27.179 1.00 97.81 216 ASP A C 1
ATOM 1757 O O . ASP A 1 216 ? 31.309 2.540 -28.031 1.00 97.81 216 ASP A O 1
ATOM 1761 N N . ALA A 1 217 ? 31.614 1.169 -26.280 1.00 97.88 217 ALA A N 1
ATOM 1762 C CA . ALA A 1 217 ? 30.221 0.746 -26.213 1.00 97.88 217 ALA A CA 1
ATOM 1763 C C . ALA A 1 217 ? 29.295 1.892 -25.761 1.00 97.88 217 ALA A C 1
ATOM 1765 O O . ALA A 1 217 ? 28.183 2.031 -26.285 1.00 97.88 217 ALA A O 1
ATOM 1766 N N . ILE A 1 218 ? 29.748 2.726 -24.819 1.00 97.38 218 ILE A N 1
ATOM 1767 C CA . ILE A 1 218 ? 29.032 3.926 -24.362 1.00 97.38 218 ILE A CA 1
ATOM 1768 C C . ILE A 1 218 ? 28.886 4.918 -25.517 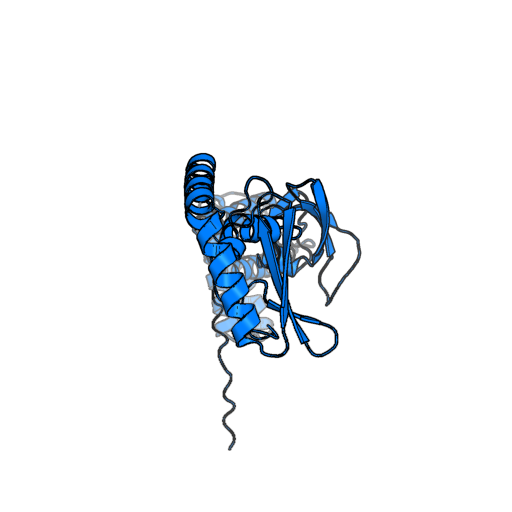1.00 97.38 218 ILE A C 1
ATOM 1770 O O . ILE A 1 218 ? 27.779 5.388 -25.787 1.00 97.38 218 ILE A O 1
ATOM 1774 N N . GLU A 1 219 ? 29.962 5.182 -26.254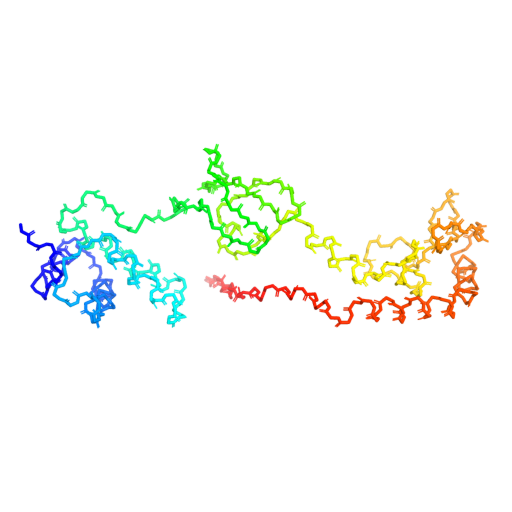 1.00 97.56 219 GLU A N 1
ATOM 1775 C CA . GLU A 1 219 ? 29.950 6.110 -27.384 1.00 97.56 219 GLU A CA 1
ATOM 1776 C C . GLU A 1 219 ? 29.037 5.623 -28.521 1.00 97.56 219 GLU A C 1
ATOM 1778 O O . GLU A 1 219 ? 28.234 6.388 -29.065 1.00 97.56 219 GLU A O 1
ATOM 1783 N N . ALA A 1 220 ? 29.081 4.327 -28.846 1.00 97.44 220 ALA A N 1
ATOM 1784 C CA . ALA A 1 220 ? 28.173 3.727 -29.821 1.00 97.44 220 ALA A CA 1
ATOM 1785 C C . ALA A 1 220 ? 26.700 3.879 -29.406 1.00 97.44 220 ALA A C 1
ATOM 1787 O O . ALA A 1 220 ? 25.840 4.210 -30.231 1.00 97.44 220 ALA A O 1
ATOM 1788 N N . ARG A 1 221 ? 26.401 3.681 -28.116 1.00 96.81 221 ARG A N 1
ATOM 1789 C CA . ARG A 1 221 ? 25.059 3.869 -27.552 1.00 96.81 221 ARG A CA 1
ATOM 1790 C C . ARG A 1 221 ? 24.607 5.327 -27.595 1.00 96.81 221 ARG A C 1
ATOM 1792 O O . ARG A 1 221 ? 23.436 5.562 -27.914 1.00 96.81 221 ARG A O 1
ATOM 1799 N N . ARG A 1 222 ? 25.506 6.272 -27.305 1.00 95.69 222 ARG A N 1
ATOM 1800 C CA . ARG A 1 222 ? 25.265 7.723 -27.333 1.00 95.69 222 ARG A CA 1
ATOM 1801 C C . ARG A 1 222 ? 24.915 8.198 -28.744 1.00 95.69 222 ARG A C 1
ATOM 1803 O O . ARG A 1 222 ? 23.858 8.791 -28.937 1.00 95.69 222 ARG A O 1
ATOM 1810 N N . LYS A 1 223 ? 25.706 7.810 -29.750 1.00 96.56 223 LYS A N 1
ATOM 1811 C CA . LYS A 1 223 ? 25.414 8.083 -31.172 1.00 96.56 223 LYS A CA 1
ATOM 1812 C C . LYS A 1 223 ? 24.065 7.518 -31.616 1.00 96.56 223 LYS A C 1
ATOM 1814 O O . LYS A 1 223 ? 23.354 8.124 -32.411 1.00 96.56 223 LYS A O 1
ATOM 1819 N N . ALA A 1 224 ? 23.693 6.336 -31.126 1.00 95.94 224 ALA A N 1
ATOM 1820 C CA . ALA A 1 224 ? 22.387 5.758 -31.428 1.00 95.94 224 ALA A CA 1
ATOM 1821 C C . ALA A 1 224 ? 21.233 6.501 -30.734 1.00 95.94 224 ALA A C 1
ATOM 1823 O O . ALA A 1 224 ? 20.163 6.613 -31.324 1.00 95.94 224 ALA A O 1
ATOM 1824 N N . LYS A 1 225 ? 21.443 7.018 -29.513 1.00 95.12 225 LYS A N 1
ATOM 1825 C CA . LYS A 1 225 ? 20.474 7.865 -28.797 1.00 95.12 225 LYS A CA 1
ATOM 1826 C C . LYS A 1 225 ? 20.199 9.159 -29.562 1.00 95.12 225 LYS A C 1
ATOM 1828 O O . LYS A 1 225 ? 19.036 9.485 -29.754 1.00 95.12 225 LYS A O 1
ATOM 1833 N N . GLU A 1 226 ? 21.236 9.850 -30.037 1.00 95.62 226 GLU A N 1
ATOM 1834 C CA . GLU A 1 226 ? 21.087 11.099 -30.807 1.00 95.62 226 GLU A CA 1
ATOM 1835 C C . GLU A 1 226 ? 20.151 10.921 -32.010 1.00 95.62 226 GLU A C 1
ATOM 1837 O O . GLU A 1 226 ? 19.269 11.743 -32.234 1.00 95.62 226 GLU A O 1
ATOM 1842 N N . LYS A 1 227 ? 20.262 9.788 -32.717 1.00 95.25 227 LYS A N 1
ATOM 1843 C CA . LYS A 1 227 ? 19.412 9.464 -33.876 1.00 95.25 227 LYS A CA 1
ATOM 1844 C C . LYS A 1 227 ? 17.925 9.304 -33.555 1.00 95.25 227 LYS A C 1
ATOM 1846 O O . LYS A 1 227 ? 17.116 9.377 -34.471 1.00 95.25 227 LYS A O 1
ATOM 1851 N N . VAL A 1 228 ? 17.567 9.022 -32.303 1.00 94.19 228 VAL A N 1
ATOM 1852 C CA . VAL A 1 228 ? 16.170 8.808 -31.881 1.00 94.19 228 VAL A CA 1
ATOM 1853 C C . VAL A 1 228 ? 15.663 9.897 -30.940 1.00 94.19 228 VAL A C 1
ATOM 1855 O O . VAL A 1 228 ? 14.528 9.818 -30.483 1.00 94.19 228 VAL A O 1
ATOM 1858 N N . MET A 1 229 ? 16.489 10.899 -30.629 1.00 93.12 229 MET A N 1
ATOM 1859 C CA . MET A 1 229 ? 16.223 11.870 -29.569 1.00 93.12 229 MET A CA 1
ATOM 1860 C C . MET A 1 229 ? 15.002 12.747 -29.869 1.00 93.12 229 MET A C 1
ATOM 1862 O O . MET A 1 229 ? 14.151 12.918 -29.001 1.00 93.12 229 MET A O 1
ATOM 1866 N N . GLU A 1 230 ? 14.890 13.260 -31.096 1.00 93.19 230 GLU A N 1
ATOM 1867 C CA . GLU A 1 230 ? 13.765 14.106 -31.520 1.00 93.19 230 GLU A CA 1
ATOM 1868 C C . GLU A 1 230 ? 12.440 13.330 -31.521 1.00 93.19 230 GLU A C 1
ATOM 1870 O O . GLU A 1 230 ? 11.460 13.761 -30.918 1.00 93.19 230 GLU A O 1
ATOM 1875 N N . ASP A 1 231 ? 12.430 12.139 -32.125 1.00 93.94 231 ASP A N 1
ATOM 1876 C CA . ASP A 1 231 ? 11.258 11.255 -32.161 1.00 93.94 231 ASP A CA 1
ATOM 1877 C C . ASP A 1 231 ? 10.861 10.800 -30.743 1.00 93.94 231 ASP A C 1
ATOM 1879 O O . ASP A 1 231 ? 9.684 10.751 -30.396 1.00 93.94 231 ASP A O 1
ATOM 1883 N N . ALA A 1 232 ? 11.830 10.529 -29.861 1.00 92.19 232 ALA A N 1
ATOM 1884 C CA . ALA A 1 232 ? 11.564 10.186 -28.465 1.00 92.19 232 ALA A CA 1
ATOM 1885 C C . ALA A 1 232 ? 10.967 11.354 -27.664 1.00 92.19 232 ALA A C 1
ATOM 1887 O O . ALA A 1 232 ? 10.061 11.123 -26.864 1.00 92.19 232 ALA A O 1
ATOM 1888 N N . ALA A 1 233 ? 11.434 12.586 -27.890 1.00 92.12 233 ALA A N 1
ATOM 1889 C CA . ALA A 1 233 ? 10.866 13.782 -27.269 1.00 92.12 233 ALA A CA 1
ATOM 1890 C C . ALA A 1 233 ? 9.429 14.040 -27.752 1.00 92.12 233 ALA A C 1
ATOM 1892 O O . ALA A 1 233 ? 8.555 14.375 -26.952 1.00 92.12 233 ALA A O 1
ATOM 1893 N N . TYR A 1 234 ? 9.157 13.811 -29.040 1.00 92.81 234 TYR A N 1
ATOM 1894 C CA . TYR A 1 234 ? 7.798 13.863 -29.578 1.00 92.81 234 TYR A CA 1
ATOM 1895 C C . TYR A 1 234 ? 6.886 12.814 -28.924 1.00 92.81 234 TYR A C 1
ATOM 1897 O O . TYR A 1 234 ? 5.805 13.146 -28.441 1.00 92.81 234 TYR A O 1
ATOM 1905 N N . LEU A 1 235 ? 7.340 11.562 -28.820 1.00 92.25 235 LEU A N 1
ATOM 1906 C CA . LEU A 1 235 ? 6.604 10.505 -28.121 1.00 92.25 235 LEU A CA 1
ATOM 1907 C C . LEU A 1 235 ? 6.339 10.840 -26.646 1.00 92.25 235 LEU A C 1
ATOM 1909 O O . LEU A 1 235 ? 5.287 10.480 -26.116 1.00 92.25 235 LEU A O 1
ATOM 1913 N N . GLU A 1 236 ? 7.275 11.511 -25.974 1.00 89.94 236 GLU A N 1
ATOM 1914 C CA . GLU A 1 236 ? 7.093 11.965 -24.595 1.00 89.94 236 GLU A CA 1
ATOM 1915 C C . GLU A 1 236 ? 5.983 13.001 -24.471 1.00 89.94 236 GLU A C 1
ATOM 1917 O O . GLU A 1 236 ? 5.131 12.870 -23.592 1.00 89.94 236 GLU A O 1
ATOM 1922 N N . HIS A 1 237 ? 5.944 13.965 -25.389 1.00 90.62 237 HIS A N 1
ATOM 1923 C CA . HIS A 1 237 ? 4.868 14.942 -25.453 1.00 90.62 237 HIS A CA 1
ATOM 1924 C C . HIS A 1 237 ? 3.502 14.269 -25.658 1.00 90.62 237 HIS A C 1
ATOM 1926 O O . HIS A 1 237 ? 2.586 14.509 -24.875 1.00 90.62 237 HIS A O 1
ATOM 1932 N N . ILE A 1 238 ? 3.389 13.352 -26.626 1.00 89.81 238 ILE A N 1
ATOM 1933 C CA . ILE A 1 238 ? 2.154 12.585 -26.860 1.00 89.81 238 ILE A CA 1
ATOM 1934 C C . ILE A 1 238 ? 1.754 11.783 -25.617 1.00 89.81 238 ILE A C 1
ATOM 1936 O O . ILE A 1 238 ? 0.582 11.754 -25.240 1.00 89.81 238 ILE A O 1
ATOM 1940 N N . TYR A 1 239 ? 2.714 11.135 -24.950 1.00 89.00 239 TYR A N 1
ATOM 1941 C CA . TYR A 1 239 ? 2.440 10.411 -23.713 1.00 89.00 239 TYR A CA 1
ATOM 1942 C C . TYR A 1 239 ? 1.867 11.344 -22.638 1.00 89.00 239 TYR A C 1
ATOM 1944 O O . TYR A 1 239 ? 0.871 10.996 -22.002 1.00 89.00 239 TYR A O 1
ATOM 1952 N N . ASP A 1 240 ? 2.473 12.513 -22.433 1.00 88.19 240 ASP A N 1
ATOM 1953 C CA . ASP A 1 240 ? 2.035 13.469 -21.418 1.00 88.19 240 ASP A CA 1
ATOM 1954 C C . ASP A 1 240 ? 0.643 14.038 -21.736 1.00 88.19 240 ASP A C 1
ATOM 1956 O O . ASP A 1 240 ? -0.191 14.137 -20.835 1.00 88.19 240 ASP A O 1
ATOM 1960 N N . GLU A 1 241 ? 0.339 14.317 -23.006 1.00 88.69 241 GLU A N 1
ATOM 1961 C CA . GLU A 1 241 ? -0.998 14.743 -23.436 1.00 88.69 241 GLU A CA 1
ATOM 1962 C C . GLU A 1 241 ? -2.067 13.671 -23.200 1.00 88.69 241 GLU A C 1
ATOM 1964 O O . GLU A 1 241 ? -3.142 13.980 -22.678 1.00 88.69 241 GLU A O 1
ATOM 1969 N N . LEU A 1 242 ? -1.772 12.409 -23.530 1.00 85.56 242 LEU A N 1
ATOM 1970 C CA . LEU A 1 242 ? -2.691 11.283 -23.325 1.00 85.56 242 LEU A CA 1
ATOM 1971 C C . LEU A 1 242 ? -3.002 11.031 -21.843 1.00 85.56 242 LEU A C 1
ATOM 1973 O O . LEU A 1 242 ? -4.070 10.517 -21.523 1.00 85.56 242 LEU A O 1
ATOM 1977 N N . HIS A 1 243 ? -2.082 11.381 -20.939 1.00 83.50 243 HIS A N 1
ATOM 1978 C CA . HIS A 1 243 ? -2.203 11.100 -19.504 1.00 83.50 243 HIS A CA 1
ATOM 1979 C C . HIS A 1 243 ? -2.426 12.354 -18.644 1.00 83.50 243 HIS A C 1
ATOM 1981 O O . HIS A 1 243 ? -2.409 12.249 -17.414 1.00 83.50 243 HIS A O 1
ATOM 1987 N N . LYS A 1 244 ? -2.665 13.525 -19.253 1.00 82.94 244 LYS A N 1
ATOM 1988 C CA . LYS A 1 244 ? -2.814 14.815 -18.552 1.00 82.94 244 LYS A CA 1
ATOM 1989 C C . LYS A 1 244 ? -3.916 14.813 -17.483 1.00 82.94 244 LYS A C 1
ATOM 1991 O O . LYS A 1 244 ? -3.760 15.437 -16.436 1.00 82.94 244 LYS A O 1
ATOM 1996 N N . ASP A 1 245 ? -4.987 14.056 -17.721 1.00 81.56 245 ASP A N 1
ATOM 1997 C CA . ASP A 1 245 ? -6.175 13.989 -16.862 1.00 81.56 245 ASP A CA 1
ATOM 1998 C C . ASP A 1 245 ? -6.169 12.770 -15.919 1.00 81.56 245 ASP A C 1
ATOM 2000 O O . ASP A 1 245 ? -7.110 12.559 -15.151 1.00 81.56 245 ASP A O 1
ATOM 2004 N N . GLU A 1 246 ? -5.103 11.960 -15.936 1.00 72.62 246 GLU A N 1
ATOM 2005 C CA . GLU A 1 246 ? -4.975 10.758 -15.111 1.00 72.62 246 GLU A CA 1
ATOM 2006 C C . GLU A 1 246 ? -3.893 10.915 -14.030 1.00 72.62 246 GLU A C 1
ATOM 2008 O O . GLU A 1 246 ? -2.798 10.341 -14.142 1.00 72.62 246 GLU A O 1
ATOM 2013 N N . PRO A 1 247 ? -4.169 11.636 -12.928 1.00 62.25 247 PRO A N 1
ATOM 2014 C CA . PRO A 1 247 ? -3.206 11.765 -11.850 1.00 62.25 247 PRO A CA 1
ATOM 2015 C C . PRO A 1 247 ? -2.878 10.385 -11.272 1.00 62.25 247 PRO A C 1
ATOM 2017 O O . PRO A 1 247 ? -3.761 9.599 -10.914 1.00 62.25 247 PRO A O 1
ATOM 2020 N N . LEU A 1 248 ? -1.580 10.085 -11.160 1.00 57.31 248 LEU A N 1
ATOM 2021 C CA . LEU A 1 248 ? -1.123 8.887 -10.467 1.00 57.31 248 LEU A CA 1
ATOM 2022 C C . LEU A 1 248 ? -1.693 8.900 -9.040 1.00 57.31 248 LEU A C 1
ATOM 2024 O O . LEU A 1 248 ? -1.530 9.900 -8.334 1.00 57.31 248 LEU A O 1
ATOM 2028 N N . PRO A 1 249 ? -2.317 7.808 -8.565 1.00 51.50 249 PRO A N 1
ATOM 2029 C CA . PRO A 1 249 ? -2.732 7.722 -7.174 1.00 51.50 249 PRO A CA 1
ATOM 2030 C C . PRO A 1 249 ? -1.501 7.910 -6.283 1.00 51.50 249 PRO A C 1
ATOM 2032 O O . PRO A 1 249 ? -0.577 7.090 -6.280 1.00 51.50 249 PRO A O 1
ATOM 2035 N N . GLY A 1 250 ? -1.476 9.022 -5.546 1.00 46.81 250 GLY A N 1
ATOM 2036 C CA . GLY A 1 250 ? -0.389 9.344 -4.634 1.00 46.81 250 GLY A CA 1
ATOM 2037 C C . GLY A 1 250 ? -0.156 8.194 -3.657 1.00 46.81 250 GLY A C 1
ATOM 2038 O O . GLY A 1 250 ? -1.102 7.563 -3.177 1.00 46.81 250 GLY A O 1
ATOM 2039 N N . ARG A 1 251 ? 1.114 7.899 -3.351 1.00 42.31 251 ARG A N 1
ATOM 2040 C CA . ARG A 1 251 ? 1.451 6.916 -2.315 1.00 42.31 251 ARG A CA 1
ATOM 2041 C C . ARG A 1 251 ? 0.716 7.330 -1.032 1.00 42.31 251 ARG A C 1
ATOM 2043 O O . ARG A 1 251 ? 0.933 8.462 -0.591 1.00 42.31 251 ARG A O 1
ATOM 2050 N N . PRO A 1 252 ? -0.120 6.469 -0.417 1.00 39.69 252 PRO A N 1
ATOM 2051 C CA . PRO A 1 252 ? -0.743 6.800 0.856 1.00 39.69 252 PRO A CA 1
ATOM 2052 C C . PRO A 1 252 ? 0.357 7.236 1.819 1.00 39.69 252 PRO A C 1
ATOM 2054 O O . PRO A 1 252 ? 1.348 6.515 1.982 1.00 39.69 252 PRO A O 1
ATOM 2057 N N . LYS A 1 253 ? 0.236 8.440 2.391 1.00 36.59 253 LYS A N 1
ATOM 2058 C CA . LYS A 1 253 ? 1.219 8.952 3.349 1.00 36.59 253 LYS A CA 1
ATOM 2059 C C . LYS A 1 253 ? 1.305 7.934 4.486 1.00 36.59 253 LYS A C 1
ATOM 2061 O O . LYS A 1 253 ? 0.374 7.800 5.274 1.00 36.59 253 LYS A O 1
ATOM 2066 N N . MET A 1 254 ? 2.402 7.176 4.544 1.00 37.38 254 MET A N 1
ATOM 2067 C CA . MET A 1 254 ? 2.683 6.307 5.682 1.00 37.38 254 MET A CA 1
ATOM 2068 C C . MET A 1 254 ? 2.735 7.209 6.910 1.00 37.38 254 MET A C 1
ATOM 2070 O O . MET A 1 254 ? 3.604 8.080 6.995 1.00 37.38 254 MET A O 1
ATOM 2074 N N . ASN A 1 255 ? 1.819 7.000 7.857 1.00 35.31 255 ASN A N 1
ATOM 2075 C CA . ASN A 1 255 ? 1.985 7.534 9.199 1.00 35.31 255 ASN A CA 1
ATOM 2076 C C . ASN A 1 255 ? 3.311 6.981 9.715 1.00 35.31 255 ASN A C 1
ATOM 2078 O O . ASN A 1 255 ? 3.422 5.795 10.026 1.00 35.31 255 ASN A O 1
ATOM 2082 N N . LYS A 1 256 ? 4.337 7.837 9.734 1.00 35.34 256 LYS A N 1
ATOM 2083 C CA . LYS A 1 256 ? 5.630 7.544 10.342 1.00 35.34 256 LYS A CA 1
ATOM 2084 C C . LYS A 1 256 ? 5.364 7.314 11.826 1.00 35.34 256 LYS A C 1
ATOM 2086 O O . LYS A 1 256 ? 5.377 8.252 12.620 1.00 35.34 256 LYS A O 1
ATOM 2091 N N . HIS A 1 257 ? 5.083 6.074 12.213 1.00 37.19 257 HIS A N 1
ATOM 2092 C CA . HIS A 1 257 ? 5.218 5.680 13.601 1.00 37.19 257 HIS A CA 1
ATOM 2093 C C . HIS A 1 257 ? 6.691 5.887 13.942 1.00 37.19 257 HIS A C 1
ATOM 2095 O O . HIS A 1 257 ? 7.562 5.174 13.451 1.00 37.19 257 HIS A O 1
ATOM 2101 N N . LYS A 1 258 ? 6.961 6.951 14.707 1.00 35.44 258 LYS A N 1
ATOM 2102 C CA . LYS A 1 258 ? 8.257 7.206 15.323 1.00 35.44 258 LYS A CA 1
ATOM 2103 C C . LYS A 1 258 ? 8.609 5.951 16.118 1.00 35.44 258 LYS A C 1
ATOM 2105 O O . LYS A 1 258 ? 8.040 5.728 17.186 1.00 35.44 258 LYS A O 1
ATOM 2110 N N . ASN A 1 259 ? 9.506 5.125 15.586 1.00 32.19 259 ASN A N 1
ATOM 2111 C CA . ASN A 1 259 ? 10.203 4.132 16.385 1.00 32.19 259 ASN A CA 1
ATOM 2112 C C . ASN A 1 259 ? 10.953 4.923 17.456 1.00 32.19 259 ASN A C 1
ATOM 2114 O O . ASN A 1 259 ? 11.956 5.569 17.167 1.00 32.19 259 ASN A O 1
ATOM 2118 N N . LYS A 1 260 ? 10.411 4.944 18.678 1.00 35.84 260 LYS A N 1
ATOM 2119 C CA . LYS A 1 260 ? 11.178 5.340 19.853 1.00 35.84 260 LYS A CA 1
ATOM 2120 C C . LYS A 1 260 ? 12.278 4.298 19.993 1.00 35.84 260 LYS A C 1
ATOM 2122 O O . LYS A 1 260 ? 12.002 3.160 20.362 1.00 35.84 260 LYS A O 1
ATOM 2127 N N . THR A 1 261 ? 13.496 4.682 19.646 1.00 35.66 261 THR A N 1
ATOM 2128 C CA . THR A 1 261 ? 14.703 3.983 20.057 1.00 35.66 261 THR A CA 1
ATOM 2129 C C . THR A 1 261 ? 14.684 3.898 21.584 1.00 35.66 261 THR A C 1
ATOM 2131 O O . THR A 1 261 ? 14.717 4.907 22.286 1.00 35.66 261 THR A O 1
ATOM 2134 N N . HIS A 1 262 ? 14.537 2.685 22.114 1.00 36.56 262 HIS A N 1
ATOM 2135 C CA . HIS A 1 262 ? 15.002 2.380 23.459 1.00 36.56 262 HIS A CA 1
ATOM 2136 C C . HIS A 1 262 ? 16.529 2.401 23.392 1.00 36.56 262 HIS A C 1
ATOM 2138 O O . HIS A 1 262 ? 17.133 1.421 22.970 1.00 36.56 262 HIS A O 1
ATOM 2144 N N . ASN A 1 263 ? 17.144 3.521 23.772 1.00 33.00 263 ASN A N 1
ATOM 2145 C CA . ASN A 1 263 ? 18.500 3.453 24.298 1.00 33.00 263 ASN A CA 1
ATOM 2146 C C . ASN A 1 263 ? 18.374 2.910 25.719 1.00 33.00 263 ASN A C 1
ATOM 2148 O O . ASN A 1 263 ? 17.871 3.593 26.610 1.00 33.00 263 ASN A O 1
ATOM 2152 N N . GLY A 1 264 ? 18.767 1.648 25.886 1.00 32.09 264 GLY A N 1
ATOM 2153 C CA . GLY A 1 264 ? 19.098 1.110 27.191 1.00 32.09 264 GLY A CA 1
ATOM 2154 C C . GLY A 1 264 ? 20.272 1.905 27.749 1.00 32.09 264 GLY A C 1
ATOM 2155 O O . GLY A 1 264 ? 21.308 2.016 27.096 1.00 32.09 264 GLY A O 1
ATOM 2156 N N . GLY A 1 265 ? 20.081 2.484 28.931 1.00 29.94 265 GLY A N 1
ATOM 2157 C CA . GLY A 1 265 ? 21.197 2.873 29.777 1.00 29.94 265 GLY A CA 1
ATOM 2158 C C . GLY A 1 265 ? 21.889 1.596 30.229 1.00 29.94 265 GLY A C 1
ATOM 2159 O O . GLY A 1 265 ? 21.282 0.785 30.927 1.00 29.94 265 GLY A O 1
ATOM 2160 N N . ALA A 1 266 ? 23.118 1.398 29.765 1.00 34.56 266 ALA A N 1
ATOM 2161 C CA . ALA A 1 266 ? 24.066 0.553 30.462 1.00 34.56 266 ALA A CA 1
ATOM 2162 C C . ALA A 1 266 ? 24.612 1.366 31.642 1.00 34.56 266 ALA A C 1
ATOM 2164 O O . ALA A 1 266 ? 24.912 2.553 31.496 1.00 34.56 266 ALA A O 1
ATOM 2165 N N . THR A 1 267 ? 24.615 0.697 32.789 1.00 37.53 267 THR A N 1
ATOM 2166 C CA . THR A 1 267 ? 25.294 1.020 34.049 1.00 37.53 267 THR A CA 1
ATOM 2167 C C . THR A 1 267 ? 26.726 1.487 33.868 1.00 37.53 267 THR A C 1
ATOM 2169 O O . THR A 1 267 ? 27.400 0.895 32.994 1.00 37.53 267 THR A O 1
#

Foldseek 3Di:
DQQADDPVLLVVVLVVCVVVVDDPVVSVLLSVLCCLVVVDPLRPPHGDDLVSVVVSLVVCVVVVDDPVSSLSSLVSVQVSVVVV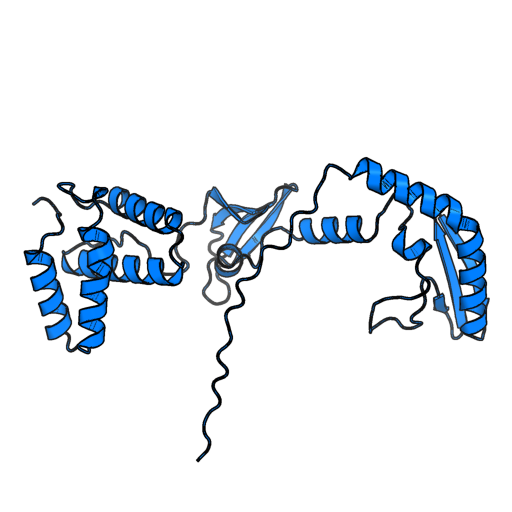VDPDRSDDDDLPPWQAQPAQAQWGFHGFPPDDDPNFTWTWTAGVVRDIDIDGSVCRVLSVDRGPCVLVVVVVCVVQLDDLQDRLCLLQDQADPDPPDPLRGRQWDDDPQWIWHWHGDNNDIDGQDTGNDSVVSSVSNVVVSVVCVVVSVVSVVVSCVVCVPPDRDDDPPNPPPPPPDPPDDDD

pLDDT: mean 84.48, std 15.85, range [29.94, 97.94]

Sequence (267 aa):
MQRKITETSIREFQKDLEEQGLKPRYVTTHINNLKSLTQWEGAKDQPLTCKLLEQWRMELEERQLSKTTIGNYTKTVNRYLKFMGWDELCFKRGRSYDLTGKTFGYLTVLHKTGEKKNRNNIWRCQCKCGKQIDVPAVLLTQGNTTSCGCLKTEVLKRANKNIEGTNIRQSMDDTVISKHAVSGYVGVQPKRGKWQAILQYKGKVYRLGIYEEIEDAIEARRKAKEKVMEDAAYLEHIYDELHKDEPLPGRPKMNKHKNKTHNGGAT

Secondary structure (DSSP, 8-state):
------HHHHHHHHHHHHHTT--HHHHHHHHHHHHHHHT-GGGTTPPP-HHHHHHHHHHHHHTT--HHHHHHHHHHHHHHHHHTT-SS-SS--STTS--TT-EETTEEEEEEEEEEETTEEEEEEEETTS-EEEEEHHHHHTTS--SSSHHHHHHHHHHTTEETTEEHHHHH-SB---TT-SSSBTTEEEETTEEEEEEEETTEEEEEEEESSHHHHHHHHHHHHHTTHHHHHHHHHHHHHHTTT----PPP---------------